Protein AF-A0A813XXZ6-F1 (afdb_monomer)

Organism: NCBI:txid392033

Radius of gyration: 18.06 Å; Cα contacts (8 Å, |Δi|>4): 200; chains: 1; bounding box: 38×46×41 Å

Mean predicted aligned error: 5.63 Å

InterPro domains:
  IPR023210 NADP-dependent oxidoreductase domain [PF00248] (21-72)
  IPR023210 NADP-dependent oxidoreductase domain [PF00248] (85-162)
  IPR036812 NAD(P)-dependent oxidoreductase domain superfamily [G3DSA:3.20.20.100] (12-79)
  IPR036812 NAD(P)-dependent oxidoreductase domain superfamily [G3DSA:3.20.20.100] (80-172)
  IPR036812 NAD(P)-dependent oxidoreductase domain superfamily [SSF51430] (8-75)
  IPR036812 NAD(P)-dependent oxidoreductase domain superfamily [SSF51430] (92-169)

Nearest PDB structures (foldseek):
  8hwn-assembly2_A  TM=6.113E-01  e=7.731E-03  Devosia
  3krb-assembly1_A  TM=7.768E-01  e=2.834E-01  Giardia lamblia ATCC 50803
  7twz-assembly6_F  TM=4.517E-01  e=8.531E-02  Klebsiella pneumoniae subsp. pneumoniae HS11286
  8jwl-assembly1_B  TM=4.796E-01  e=2.011E-01  Streptomyces xinghaiensis

Secondary structure (DSSP, 8-state):
-PPPGGGEEE-SSS-EEESEEEE-GGGSSTTS---HHHHHHHHHHHHHHT---EE--TTHHHHHHHHHHHHHHHHHHHHHHHHHHHTHHHHHHHHHHHHHHHHHHTT--HHHHHHHHHHTSTT-S-EEEE-BTTTB--HHHHHGGGT----HHHHHHHHHHHTTS--HHHHH-STTGGG-

Structure (mmCIF, N/CA/C/O backbone):
data_AF-A0A813XXZ6-F1
#
_entry.id   AF-A0A813XXZ6-F1
#
loop_
_atom_site.group_PDB
_atom_site.id
_atom_site.type_symbol
_atom_site.label_atom_id
_atom_site.label_alt_id
_atom_site.label_comp_id
_atom_site.label_asym_id
_atom_site.label_entity_id
_atom_site.label_seq_id
_atom_site.pdbx_PDB_ins_code
_atom_site.Cartn_x
_atom_site.Cartn_y
_atom_site.Cartn_z
_atom_site.occupancy
_atom_site.B_iso_or_equiv
_atom_site.auth_seq_id
_atom_site.auth_comp_id
_atom_site.auth_asym_id
_atom_site.auth_atom_id
_atom_site.pdbx_PDB_model_num
ATOM 1 N N . MET A 1 1 ? 13.548 -13.880 -2.604 1.00 63.09 1 MET A N 1
ATOM 2 C CA . MET A 1 1 ? 12.678 -14.561 -1.621 1.00 63.09 1 MET A CA 1
ATOM 3 C C . MET A 1 1 ? 11.294 -14.582 -2.233 1.00 63.09 1 MET A C 1
ATOM 5 O O . MET A 1 1 ? 10.866 -13.526 -2.674 1.00 63.09 1 MET A O 1
ATOM 9 N N . ALA A 1 2 ? 10.669 -15.749 -2.374 1.00 80.50 2 ALA A N 1
ATOM 10 C CA . ALA A 1 2 ? 9.345 -15.845 -2.985 1.00 80.50 2 ALA A CA 1
ATOM 11 C C . ALA A 1 2 ? 8.263 -15.499 -1.952 1.00 80.50 2 ALA A C 1
ATOM 13 O O . ALA A 1 2 ? 8.348 -15.957 -0.810 1.00 80.50 2 ALA A O 1
ATOM 14 N N . LEU A 1 3 ? 7.265 -14.704 -2.344 1.00 92.69 3 LEU A N 1
ATOM 15 C CA . LEU A 1 3 ? 6.129 -14.375 -1.482 1.00 92.69 3 LEU A CA 1
ATOM 16 C C . LEU A 1 3 ? 5.333 -15.633 -1.066 1.00 92.69 3 LEU A C 1
ATOM 18 O O . LEU A 1 3 ? 5.195 -16.568 -1.861 1.00 92.69 3 LEU A O 1
ATOM 22 N N . PRO A 1 4 ? 4.762 -15.665 0.155 1.00 94.31 4 PRO A N 1
ATOM 23 C CA . PRO A 1 4 ? 3.987 -16.809 0.639 1.00 94.31 4 PRO A CA 1
ATOM 24 C C . PRO A 1 4 ? 2.623 -16.910 -0.058 1.00 94.31 4 PRO A C 1
ATOM 26 O O . PRO A 1 4 ? 2.141 -15.938 -0.633 1.00 94.31 4 PRO A O 1
ATOM 29 N N . THR A 1 5 ? 1.926 -18.045 0.063 1.00 93.50 5 THR A N 1
ATOM 30 C CA . THR A 1 5 ? 0.584 -18.253 -0.531 1.00 93.50 5 THR A CA 1
ATOM 31 C C . THR A 1 5 ? -0.436 -17.189 -0.117 1.00 93.50 5 THR A C 1
ATOM 33 O O . THR A 1 5 ? -1.283 -16.814 -0.920 1.00 93.50 5 THR A O 1
ATOM 36 N N . LEU A 1 6 ? -0.324 -16.642 1.100 1.00 94.31 6 LEU A N 1
ATOM 37 C CA . LEU A 1 6 ? -1.181 -15.554 1.593 1.00 94.31 6 LEU A CA 1
ATOM 38 C C . LEU A 1 6 ? -1.093 -14.275 0.740 1.00 94.31 6 LEU A C 1
ATOM 40 O O . LEU A 1 6 ? -2.008 -13.452 0.760 1.00 94.31 6 LEU A O 1
ATOM 44 N N . SER A 1 7 ? -0.010 -14.116 -0.025 1.00 96.44 7 SER A N 1
ATOM 45 C CA . SER A 1 7 ? 0.148 -13.029 -0.991 1.00 96.44 7 SER A CA 1
ATOM 46 C C . SER A 1 7 ? -0.715 -13.174 -2.234 1.00 96.44 7 SER A C 1
ATOM 48 O O . SER A 1 7 ? -0.737 -12.259 -3.051 1.00 96.44 7 SER A O 1
ATOM 50 N N . ARG A 1 8 ? -1.421 -14.295 -2.402 1.00 97.25 8 ARG A N 1
ATOM 51 C CA . ARG A 1 8 ? -2.210 -14.589 -3.593 1.00 97.25 8 ARG A CA 1
ATOM 52 C C . ARG A 1 8 ? -3.700 -14.512 -3.310 1.00 97.25 8 ARG A C 1
ATOM 54 O O . ARG A 1 8 ? -4.165 -14.904 -2.243 1.00 97.25 8 ARG A O 1
ATOM 61 N N . LEU A 1 9 ? -4.446 -14.042 -4.301 1.00 96.88 9 LEU A N 1
ATOM 62 C CA . LEU A 1 9 ? -5.901 -14.117 -4.328 1.00 96.88 9 LEU A CA 1
ATOM 63 C C . LEU A 1 9 ? -6.352 -14.644 -5.688 1.00 96.88 9 LEU A C 1
ATOM 65 O O . LEU A 1 9 ? -5.955 -14.112 -6.724 1.00 96.88 9 LEU A O 1
ATOM 69 N N . GLN A 1 10 ? -7.201 -15.670 -5.675 1.00 97.06 10 GLN A N 1
ATOM 70 C CA . GLN A 1 10 ? -7.906 -16.116 -6.870 1.00 97.06 10 GLN A CA 1
ATOM 71 C C . GLN A 1 10 ? -9.104 -15.190 -7.097 1.00 97.06 10 GLN A C 1
ATOM 73 O O . GLN A 1 10 ? -10.080 -15.258 -6.354 1.00 97.06 10 GLN A O 1
ATOM 78 N N . LEU A 1 11 ? -9.004 -14.297 -8.079 1.00 93.38 11 LEU A N 1
ATOM 79 C CA . LEU A 1 11 ? -10.037 -13.302 -8.372 1.00 93.38 11 LEU A CA 1
ATOM 80 C C . LEU A 1 11 ? -11.145 -13.890 -9.258 1.00 93.38 11 LEU A C 1
ATOM 82 O O . LEU A 1 11 ? -12.328 -13.671 -9.015 1.00 93.38 11 LEU A O 1
ATOM 86 N N . THR A 1 12 ? -10.753 -14.674 -10.259 1.00 95.06 12 THR A N 1
ATOM 87 C CA . THR A 1 12 ? -11.628 -15.451 -11.156 1.00 95.06 12 THR A CA 1
ATOM 88 C C . THR A 1 12 ? -10.989 -16.826 -11.382 1.00 95.06 12 THR A C 1
ATOM 90 O O . THR A 1 12 ? -9.844 -17.003 -10.980 1.00 95.06 12 THR A O 1
ATOM 93 N N . PRO A 1 13 ? -11.638 -17.825 -12.012 1.00 97.06 13 PRO A N 1
ATOM 94 C CA . PRO A 1 13 ? -11.003 -19.126 -12.274 1.00 97.06 13 PRO A CA 1
ATOM 95 C C . PRO A 1 13 ? -9.675 -19.048 -13.049 1.00 97.06 13 PRO A C 1
ATOM 97 O O . PRO A 1 13 ? -8.810 -19.901 -12.880 1.00 97.06 13 PRO A O 1
ATOM 100 N N . ASP A 1 14 ? -9.509 -18.014 -13.868 1.00 96.31 14 ASP A N 1
ATOM 101 C CA . ASP A 1 14 ? -8.375 -17.768 -14.756 1.00 96.31 14 ASP A CA 1
ATOM 102 C C . ASP A 1 14 ? -7.428 -16.653 -14.273 1.00 96.31 14 ASP A C 1
ATOM 104 O O . ASP A 1 14 ? -6.304 -16.557 -14.764 1.00 96.31 14 ASP A O 1
ATOM 108 N N . ILE A 1 15 ? -7.827 -15.849 -13.279 1.00 95.19 15 ILE A N 1
ATOM 109 C CA . ILE A 1 15 ? -7.030 -14.724 -12.771 1.00 95.19 15 ILE A CA 1
ATOM 110 C C . ILE A 1 15 ? -6.637 -14.957 -11.311 1.00 95.19 15 ILE A C 1
ATOM 112 O O . ILE A 1 15 ? -7.463 -14.911 -10.396 1.00 95.19 15 ILE A O 1
ATOM 116 N N . ASN A 1 16 ? -5.332 -15.130 -11.095 1.00 96.19 16 ASN A N 1
ATOM 117 C CA . ASN A 1 16 ? -4.693 -15.088 -9.785 1.00 96.19 16 ASN A CA 1
ATOM 118 C C . ASN A 1 16 ? -3.836 -13.824 -9.678 1.00 96.19 16 ASN A C 1
ATOM 120 O O . ASN A 1 16 ? -3.012 -13.557 -10.555 1.00 96.19 16 ASN A O 1
ATOM 124 N N . ILE A 1 17 ? -4.015 -13.053 -8.609 1.00 97.25 17 ILE A N 1
ATOM 125 C CA . ILE A 1 17 ? -3.281 -11.803 -8.398 1.00 97.25 17 ILE A CA 1
ATOM 126 C C . ILE A 1 17 ? -2.341 -11.899 -7.201 1.00 97.25 17 ILE A C 1
ATOM 128 O O . ILE A 1 17 ? -2.608 -12.612 -6.233 1.00 97.25 17 ILE A O 1
ATOM 132 N N . CYS A 1 18 ? -1.248 -11.136 -7.249 1.00 97.12 18 CYS A N 1
ATOM 133 C CA . CYS A 1 18 ? -0.559 -10.713 -6.039 1.00 97.12 18 CYS A CA 1
ATOM 134 C C . CYS A 1 18 ? -1.429 -9.667 -5.331 1.00 97.12 18 CYS A C 1
ATOM 136 O O . CYS A 1 18 ? -1.898 -8.716 -5.953 1.00 97.12 18 CYS A O 1
ATOM 138 N N . ARG A 1 19 ? -1.637 -9.835 -4.027 1.00 97.38 19 ARG A N 1
ATOM 139 C CA . ARG A 1 19 ? -2.451 -8.952 -3.185 1.00 97.38 19 ARG A CA 1
ATOM 140 C C . ARG A 1 19 ? -1.766 -7.619 -2.865 1.00 97.38 19 ARG A C 1
ATOM 142 O O . ARG A 1 19 ? -2.421 -6.710 -2.370 1.00 97.38 19 ARG A O 1
ATOM 149 N N . VAL A 1 20 ? -0.471 -7.491 -3.156 1.00 96.56 20 VAL A N 1
ATOM 150 C CA . VAL A 1 20 ? 0.237 -6.205 -3.227 1.00 96.56 20 VAL A CA 1
ATOM 151 C C . VAL A 1 20 ? 0.528 -5.921 -4.697 1.00 96.56 20 VAL A C 1
ATOM 153 O O . VAL A 1 20 ? 1.296 -6.651 -5.328 1.00 96.56 20 VAL 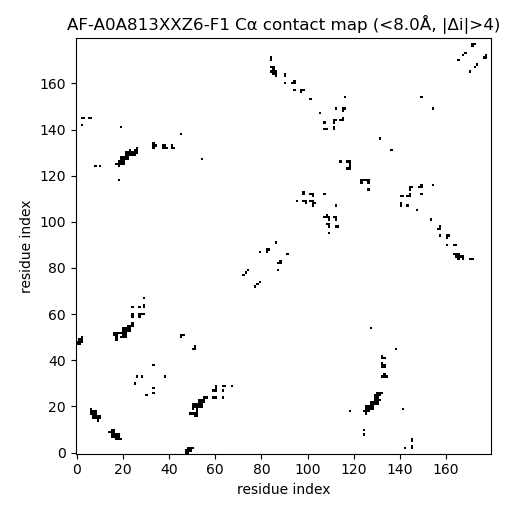A O 1
ATOM 156 N N . LEU A 1 21 ? -0.130 -4.900 -5.241 1.00 96.44 21 LEU A N 1
ATOM 157 C CA . LEU A 1 21 ? -0.044 -4.505 -6.643 1.00 96.44 21 LEU A CA 1
ATOM 158 C C . LEU A 1 21 ? 1.018 -3.417 -6.814 1.00 96.44 21 LEU A C 1
ATOM 160 O O . LEU A 1 21 ? 1.129 -2.510 -5.988 1.00 96.44 21 LEU A O 1
ATOM 164 N N . ASN A 1 22 ? 1.761 -3.489 -7.915 1.00 94.50 22 ASN A N 1
ATOM 165 C CA . ASN A 1 22 ? 2.792 -2.521 -8.267 1.00 94.50 22 ASN A CA 1
ATOM 166 C C . ASN A 1 22 ? 2.165 -1.362 -9.049 1.00 94.50 22 ASN A C 1
ATOM 168 O O . ASN A 1 22 ? 1.838 -1.506 -10.228 1.00 94.50 22 ASN A O 1
ATOM 172 N N . GLY A 1 23 ? 1.997 -0.222 -8.389 1.00 93.31 23 GLY A N 1
ATOM 173 C CA . GLY A 1 23 ? 1.464 1.003 -8.971 1.00 93.31 23 GLY A CA 1
ATOM 174 C C . GLY A 1 23 ? 2.486 1.735 -9.828 1.00 93.31 23 GLY A C 1
ATOM 175 O O . GLY A 1 23 ? 3.490 2.223 -9.305 1.00 93.31 23 GLY A O 1
ATOM 176 N N . MET A 1 24 ? 2.226 1.847 -11.131 1.00 90.25 24 MET A N 1
ATOM 177 C CA . MET A 1 24 ? 3.179 2.416 -12.094 1.00 90.25 24 MET A CA 1
ATOM 178 C C . MET A 1 24 ? 3.079 3.937 -12.253 1.00 90.25 24 MET A C 1
ATOM 180 O O . MET A 1 24 ? 3.842 4.505 -13.032 1.00 90.25 24 MET A O 1
ATOM 184 N N . TRP A 1 25 ? 2.201 4.616 -11.506 1.00 85.31 25 TRP A N 1
ATOM 185 C CA . TRP A 1 25 ? 2.044 6.076 -11.594 1.00 85.31 25 TRP A CA 1
ATOM 186 C C . TRP A 1 25 ? 3.376 6.810 -11.366 1.00 85.31 25 TRP A C 1
ATOM 188 O O . TRP A 1 25 ? 3.768 7.694 -12.115 1.00 85.31 25 TRP A O 1
ATOM 198 N N . GLN A 1 26 ? 4.222 6.345 -10.442 1.00 80.19 26 GLN A N 1
ATOM 199 C CA . GLN A 1 26 ? 5.516 7.006 -10.204 1.00 80.19 26 GLN A CA 1
ATOM 200 C C . GLN A 1 26 ? 6.538 6.861 -11.346 1.00 80.19 26 GLN A C 1
ATOM 202 O O . GLN A 1 26 ? 7.595 7.491 -11.287 1.00 80.19 26 GLN A O 1
ATOM 207 N N . VAL A 1 27 ? 6.230 6.070 -12.379 1.00 81.75 27 VAL A N 1
ATOM 208 C CA . VAL A 1 27 ? 7.067 5.855 -13.568 1.00 81.75 27 VAL A CA 1
ATOM 209 C C . VAL A 1 27 ? 6.709 6.817 -14.714 1.00 81.75 27 VAL A C 1
ATOM 211 O O . VAL A 1 27 ? 7.451 6.911 -15.689 1.00 81.75 27 VAL A O 1
ATOM 214 N N . SER A 1 28 ? 5.632 7.599 -14.589 1.00 78.44 28 SER A N 1
ATOM 215 C CA . SER A 1 28 ? 5.144 8.540 -15.614 1.00 78.44 28 SER A CA 1
ATOM 216 C C . SER A 1 28 ? 6.131 9.664 -15.999 1.00 78.44 28 SER A C 1
ATOM 218 O O . SER A 1 28 ? 5.979 10.292 -17.045 1.00 78.44 28 SER A O 1
ATOM 220 N N . GLY A 1 29 ? 7.122 9.943 -15.140 1.00 72.56 29 GLY A N 1
ATOM 221 C CA . GLY A 1 29 ? 8.075 11.051 -15.261 1.00 72.56 29 GLY A CA 1
ATOM 222 C C . GLY A 1 29 ? 7.818 12.235 -14.316 1.00 72.56 29 GLY A C 1
ATOM 223 O O . GLY A 1 29 ? 8.762 12.967 -14.008 1.00 72.56 29 GLY A O 1
ATOM 224 N N . GLY A 1 30 ? 6.604 12.389 -13.766 1.00 73.12 30 GLY A N 1
ATOM 225 C CA . GLY A 1 30 ? 6.265 13.480 -12.830 1.00 73.12 30 GLY A CA 1
ATOM 226 C C . GLY A 1 30 ? 6.975 13.388 -11.469 1.00 73.12 30 GLY A C 1
ATOM 227 O O . GLY A 1 30 ? 7.102 14.369 -10.733 1.00 73.12 30 GLY A O 1
ATOM 228 N N . HIS A 1 31 ? 7.498 12.206 -11.137 1.00 72.69 31 HIS A N 1
ATOM 229 C CA . HIS A 1 31 ? 8.181 11.906 -9.876 1.00 72.69 31 HIS A CA 1
ATOM 230 C C . HIS A 1 31 ? 9.711 11.831 -9.984 1.00 72.69 31 HIS A C 1
ATOM 232 O O . HIS A 1 31 ? 10.374 11.396 -9.038 1.00 72.69 31 HIS A O 1
ATOM 238 N N . GLY A 1 32 ? 10.265 12.298 -11.102 1.00 78.12 32 GLY A N 1
ATOM 239 C CA . GLY A 1 32 ? 11.686 12.227 -11.417 1.00 78.12 32 GLY A CA 1
ATOM 240 C C . GLY A 1 32 ? 11.941 11.388 -12.663 1.00 78.12 32 GLY A C 1
ATOM 241 O O . GLY A 1 32 ? 11.084 10.640 -13.131 1.00 78.12 32 GLY A O 1
ATOM 242 N N . ARG A 1 33 ? 13.145 11.528 -13.222 1.00 81.50 33 ARG A N 1
ATOM 243 C CA . ARG A 1 33 ? 13.539 10.779 -14.415 1.00 81.50 33 ARG A CA 1
ATOM 244 C C . ARG A 1 33 ? 13.771 9.312 -14.057 1.00 81.50 33 ARG A C 1
ATOM 246 O O . ARG A 1 33 ? 14.601 9.017 -13.201 1.00 81.50 33 ARG A O 1
ATOM 253 N N . ILE A 1 34 ? 13.091 8.421 -14.768 1.00 84.38 34 ILE A N 1
ATOM 254 C CA . ILE A 1 34 ? 13.317 6.978 -14.708 1.00 84.38 34 ILE A CA 1
ATOM 255 C C . ILE A 1 34 ? 14.310 6.587 -15.801 1.00 84.38 34 ILE A C 1
ATOM 257 O O . ILE A 1 34 ? 14.184 7.026 -16.946 1.00 84.38 34 ILE A O 1
ATOM 261 N N . ASP A 1 35 ? 15.300 5.770 -15.449 1.00 88.12 35 ASP A N 1
ATOM 262 C CA . ASP A 1 35 ? 16.109 5.054 -16.433 1.00 88.12 35 ASP A CA 1
ATOM 263 C C . ASP A 1 35 ? 15.352 3.787 -16.866 1.00 88.12 35 ASP A C 1
ATOM 265 O O . ASP A 1 35 ? 15.163 2.889 -16.039 1.00 88.12 35 ASP A O 1
ATOM 269 N N . PRO A 1 36 ? 14.929 3.676 -18.141 1.00 88.88 36 PRO A N 1
ATOM 270 C CA . PRO A 1 36 ? 14.190 2.513 -18.623 1.00 88.88 36 PRO A CA 1
ATOM 271 C C . PRO A 1 36 ? 14.935 1.193 -18.416 1.00 88.88 36 PRO A C 1
ATOM 273 O O . PRO A 1 36 ? 14.310 0.175 -18.129 1.00 88.88 36 PRO A O 1
ATOM 276 N N . THR A 1 37 ? 16.267 1.198 -18.532 1.00 91.12 37 THR A N 1
ATOM 277 C CA . THR A 1 37 ? 17.062 -0.029 -18.401 1.00 91.12 37 THR A CA 1
ATOM 278 C C . THR A 1 37 ? 17.036 -0.525 -16.962 1.00 91.12 37 THR A C 1
ATOM 280 O O . THR A 1 37 ? 16.725 -1.690 -16.714 1.00 91.12 37 THR A O 1
ATOM 283 N N . ALA A 1 38 ? 17.306 0.369 -16.007 1.00 90.00 38 ALA A N 1
ATOM 284 C CA . ALA A 1 38 ? 17.237 0.054 -14.585 1.00 90.00 38 ALA A CA 1
ATOM 285 C C . ALA A 1 38 ? 15.819 -0.362 -14.163 1.00 90.00 38 ALA A C 1
ATOM 287 O O . ALA A 1 38 ? 15.658 -1.338 -13.429 1.00 90.00 38 ALA A O 1
ATOM 288 N N . ALA A 1 39 ? 14.792 0.322 -14.677 1.00 90.31 39 ALA A N 1
ATOM 289 C CA . ALA A 1 39 ? 13.405 0.014 -14.356 1.00 90.31 39 ALA A CA 1
ATOM 290 C C . ALA A 1 39 ? 12.999 -1.392 -14.813 1.00 90.31 39 ALA A C 1
ATOM 292 O O . ALA A 1 39 ? 12.457 -2.155 -14.018 1.00 90.31 39 ALA A O 1
ATOM 293 N N . ILE A 1 40 ? 13.321 -1.772 -16.054 1.00 92.44 40 ILE A N 1
ATOM 294 C CA . ILE A 1 40 ? 13.028 -3.114 -16.579 1.00 92.44 40 ILE A CA 1
ATOM 295 C C . ILE A 1 40 ? 13.747 -4.195 -15.759 1.00 92.44 40 ILE A C 1
ATOM 297 O O . ILE A 1 40 ? 13.143 -5.213 -15.423 1.00 92.44 40 ILE A O 1
ATOM 301 N N . GLN A 1 41 ? 15.013 -3.974 -15.386 1.00 91.88 41 GLN A N 1
ATOM 302 C CA . GLN A 1 41 ? 15.747 -4.910 -14.524 1.00 91.88 41 GLN A CA 1
ATOM 303 C C . GLN A 1 41 ? 15.094 -5.058 -13.146 1.00 91.88 41 GLN A C 1
ATOM 305 O O . GLN A 1 41 ? 15.037 -6.153 -12.587 1.00 91.88 41 GLN A O 1
ATOM 310 N N . GLU A 1 42 ? 14.552 -3.976 -12.593 1.00 90.69 42 GLU A N 1
ATOM 311 C CA . GLU A 1 42 ? 13.803 -4.047 -11.345 1.00 90.69 42 GLU A CA 1
ATOM 312 C C . GLU A 1 42 ? 12.464 -4.772 -11.495 1.00 90.69 42 GLU A C 1
ATOM 314 O O . GLU A 1 42 ? 12.118 -5.564 -10.622 1.00 90.69 42 GLU A O 1
ATOM 319 N N . MET A 1 43 ? 11.758 -4.614 -12.615 1.00 93.50 43 MET A N 1
ATOM 320 C CA . MET A 1 43 ? 10.530 -5.374 -12.870 1.00 93.50 43 MET A CA 1
ATOM 321 C C . MET A 1 43 ? 10.771 -6.886 -12.852 1.00 93.50 43 MET A C 1
ATOM 323 O O . MET A 1 43 ? 9.972 -7.615 -12.263 1.00 93.50 43 MET A O 1
ATOM 327 N N . PHE A 1 44 ? 11.889 -7.361 -13.415 1.00 94.50 44 PHE A N 1
ATOM 328 C CA . PHE A 1 44 ? 12.273 -8.772 -13.304 1.00 94.50 44 PHE A CA 1
ATOM 329 C C . PHE A 1 44 ? 12.460 -9.198 -11.844 1.00 94.50 44 PHE A C 1
ATOM 331 O O . PHE A 1 44 ? 11.880 -10.197 -11.429 1.00 94.50 44 PHE A O 1
ATOM 338 N N . ARG A 1 45 ? 13.150 -8.395 -11.02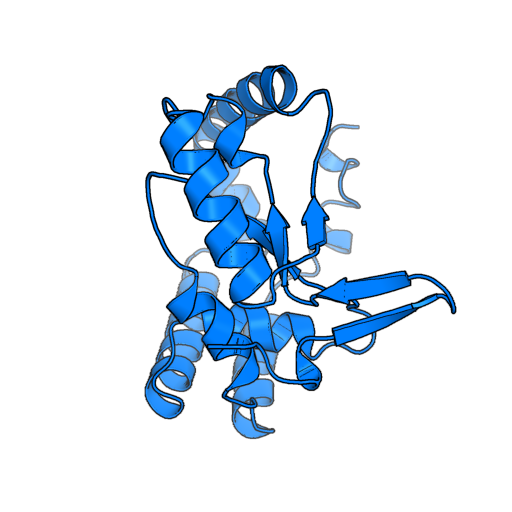1 1.00 92.50 45 ARG A N 1
ATOM 339 C CA . ARG A 1 45 ? 13.307 -8.688 -9.582 1.00 92.50 45 ARG A CA 1
ATOM 340 C C . ARG A 1 45 ? 11.971 -8.764 -8.840 1.00 92.50 45 ARG A C 1
ATOM 342 O O . ARG A 1 45 ? 11.818 -9.598 -7.950 1.00 92.50 45 ARG A O 1
ATOM 349 N N . TYR A 1 46 ? 11.009 -7.912 -9.192 1.00 93.31 46 TYR A N 1
ATOM 350 C CA . TYR A 1 46 ? 9.660 -7.949 -8.621 1.00 93.31 46 TYR A CA 1
ATOM 351 C C . TYR A 1 46 ? 8.931 -9.240 -8.998 1.00 93.31 46 TYR A C 1
ATOM 353 O O . TYR A 1 46 ? 8.382 -9.909 -8.120 1.00 93.31 46 TYR A O 1
ATOM 361 N N . VAL A 1 47 ? 8.971 -9.620 -10.278 1.00 93.62 47 VAL A N 1
ATOM 362 C CA . VAL A 1 47 ? 8.380 -10.875 -10.765 1.00 93.62 47 VAL A CA 1
ATOM 363 C C . VAL A 1 47 ? 9.018 -12.080 -10.074 1.00 93.62 47 VAL A C 1
ATOM 365 O O . VAL A 1 47 ? 8.288 -12.912 -9.535 1.00 93.62 47 VAL A O 1
ATOM 368 N N . ASP A 1 48 ? 10.349 -12.129 -9.996 1.00 93.75 48 ASP A N 1
ATOM 369 C CA . ASP A 1 48 ? 11.105 -13.204 -9.341 1.00 93.75 48 ASP A CA 1
ATOM 370 C C . ASP A 1 48 ? 10.806 -13.303 -7.835 1.00 93.75 48 ASP A C 1
ATOM 372 O O . ASP A 1 48 ? 10.837 -14.386 -7.246 1.00 93.75 48 ASP A O 1
ATOM 376 N N . ALA A 1 49 ? 10.492 -12.176 -7.190 1.00 92.38 49 ALA A N 1
ATOM 377 C CA . ALA A 1 49 ? 10.050 -12.141 -5.799 1.00 92.38 49 ALA A CA 1
ATOM 378 C C . ALA A 1 49 ? 8.570 -12.533 -5.625 1.00 92.38 49 ALA A C 1
ATOM 380 O O . ALA A 1 49 ? 8.168 -12.907 -4.525 1.00 92.38 49 ALA A O 1
ATOM 381 N N . GLY A 1 50 ? 7.763 -12.507 -6.689 1.00 94.19 50 GLY A N 1
ATOM 382 C CA . GLY A 1 50 ? 6.346 -12.879 -6.681 1.00 94.19 50 GLY A CA 1
ATOM 383 C C . GLY A 1 50 ? 5.361 -11.710 -6.804 1.00 94.19 50 GLY A C 1
ATOM 384 O O . GLY A 1 50 ? 4.153 -11.948 -6.808 1.00 94.19 50 GLY A O 1
ATOM 385 N N . PHE A 1 51 ? 5.834 -10.474 -6.969 1.00 94.81 51 PHE A N 1
ATOM 386 C CA . PHE A 1 51 ? 5.003 -9.289 -7.209 1.00 94.81 51 PHE A CA 1
ATOM 387 C C . PHE A 1 51 ? 4.622 -9.194 -8.690 1.00 94.81 51 PHE A C 1
ATOM 389 O O . PHE A 1 51 ? 5.270 -8.512 -9.481 1.00 94.81 51 PHE A O 1
ATOM 396 N N . THR A 1 52 ? 3.574 -9.917 -9.079 1.00 95.69 52 THR A N 1
ATOM 397 C CA . THR A 1 52 ? 3.233 -10.151 -10.495 1.00 95.69 52 THR A CA 1
ATOM 398 C C . THR A 1 52 ? 2.031 -9.356 -11.005 1.00 95.69 52 THR A C 1
ATOM 400 O O . THR A 1 52 ? 1.610 -9.569 -12.138 1.00 95.69 52 THR A O 1
ATOM 403 N N . THR A 1 53 ? 1.444 -8.478 -10.192 1.00 96.56 53 THR A N 1
ATOM 404 C CA . THR A 1 53 ? 0.251 -7.707 -10.568 1.00 96.56 53 THR A CA 1
ATOM 405 C C . THR A 1 53 ? 0.601 -6.228 -10.622 1.00 96.56 53 THR A C 1
ATOM 407 O O . THR A 1 53 ? 1.134 -5.683 -9.658 1.00 96.56 53 THR A O 1
ATOM 410 N N . TRP A 1 54 ? 0.321 -5.600 -11.760 1.00 94.75 54 TRP A N 1
ATOM 411 C CA . TRP A 1 54 ? 0.748 -4.245 -12.094 1.00 94.75 54 TRP A CA 1
ATOM 412 C C . TRP A 1 54 ? -0.478 -3.382 -12.378 1.00 94.75 54 TRP A C 1
ATOM 414 O O . TRP A 1 54 ? -1.374 -3.816 -13.099 1.00 94.75 54 TRP A O 1
ATOM 424 N N . ASP A 1 55 ? -0.504 -2.184 -11.806 1.00 94.00 55 ASP A N 1
ATOM 425 C CA . ASP A 1 55 ? -1.527 -1.166 -12.043 1.00 94.00 55 ASP A CA 1
ATOM 426 C C . ASP A 1 55 ? -0.959 -0.108 -13.001 1.00 94.00 55 ASP A C 1
ATOM 428 O O . ASP A 1 55 ? 0.106 0.463 -12.741 1.00 94.00 55 ASP A O 1
ATOM 432 N N . LEU A 1 56 ? -1.629 0.075 -14.145 1.00 90.81 56 LEU A N 1
ATOM 433 C CA . LEU A 1 56 ? -1.213 0.953 -15.241 1.00 90.81 56 LEU A CA 1
ATOM 434 C C . LEU A 1 56 ? -2.399 1.780 -15.752 1.00 90.81 56 LEU A C 1
ATOM 436 O O . LEU A 1 56 ? -3.523 1.286 -15.802 1.00 90.81 56 LEU A O 1
ATOM 440 N N . ALA A 1 57 ? -2.119 2.981 -16.257 1.00 86.56 57 ALA A N 1
ATOM 441 C CA . ALA A 1 57 ? -3.028 3.732 -17.115 1.00 86.56 57 ALA A CA 1
ATOM 442 C C . ALA A 1 57 ? -2.247 4.456 -18.219 1.00 86.56 57 ALA A C 1
ATOM 444 O O . ALA A 1 57 ? -1.101 4.869 -18.031 1.00 86.56 57 ALA A O 1
ATOM 445 N N . ASP A 1 58 ? -2.886 4.622 -19.372 1.00 77.31 58 ASP A N 1
ATOM 446 C CA . ASP A 1 58 ? -2.349 5.321 -20.544 1.00 77.31 58 ASP A CA 1
ATOM 447 C C . ASP A 1 58 ? -2.070 6.812 -20.282 1.00 77.31 58 ASP A C 1
ATOM 449 O O . ASP A 1 58 ? -1.141 7.387 -20.848 1.00 77.31 58 ASP A O 1
ATOM 453 N N . HIS A 1 59 ? -2.845 7.430 -19.393 1.00 74.31 59 HIS A N 1
ATOM 454 C CA . HIS A 1 59 ? -2.828 8.868 -19.139 1.00 74.31 59 HIS A CA 1
ATOM 455 C C . HIS A 1 59 ? -2.086 9.288 -17.863 1.00 74.31 59 HIS A C 1
ATOM 457 O O . HIS A 1 59 ? -2.217 10.447 -17.457 1.00 74.31 59 HIS A O 1
ATOM 463 N N . TYR A 1 60 ? -1.351 8.391 -17.192 1.00 78.56 60 TYR A N 1
ATOM 464 C CA . TYR A 1 60 ? -0.645 8.735 -15.949 1.00 78.56 60 TYR A CA 1
ATOM 465 C C . TYR A 1 60 ? 0.197 10.014 -16.096 1.00 78.56 60 TYR A C 1
ATOM 467 O O . TYR A 1 60 ? 0.109 10.873 -15.235 1.00 78.56 60 TYR A O 1
ATOM 475 N N . GLY A 1 61 ? 0.867 10.249 -17.232 1.00 72.56 61 GLY A N 1
ATOM 476 C CA . GLY A 1 61 ? 1.635 11.486 -17.466 1.00 72.56 61 GLY A CA 1
ATOM 477 C C . GLY A 1 61 ? 0.818 12.786 -17.324 1.00 72.56 61 GLY A C 1
ATOM 478 O O . GLY A 1 61 ? 0.993 13.509 -16.344 1.00 72.56 61 GLY A O 1
ATOM 479 N N . PRO A 1 62 ? -0.097 13.108 -18.260 1.00 75.31 62 PRO A N 1
ATOM 480 C CA . PRO A 1 62 ? -0.852 14.364 -18.196 1.00 75.31 62 PRO A CA 1
ATOM 481 C C . PRO A 1 62 ? -1.745 14.497 -16.953 1.00 75.31 62 PRO A C 1
ATOM 483 O O . PRO A 1 62 ? -1.904 15.596 -16.421 1.00 75.31 62 PRO A O 1
ATOM 486 N N . ALA A 1 63 ? -2.334 13.392 -16.479 1.00 72.31 63 ALA A N 1
ATOM 487 C CA . ALA A 1 63 ? -3.165 13.405 -15.278 1.00 72.31 63 ALA A CA 1
ATOM 488 C C . ALA A 1 63 ? -2.341 13.698 -14.019 1.00 72.31 63 ALA A C 1
ATOM 490 O O . ALA A 1 63 ? -2.822 14.388 -13.123 1.00 72.31 63 ALA A O 1
ATOM 491 N N . GLU A 1 64 ? -1.097 13.227 -13.950 1.00 67.62 64 GLU A N 1
ATOM 492 C CA . GLU A 1 64 ? -0.213 13.500 -12.821 1.00 67.62 64 GLU A CA 1
ATOM 493 C C . GLU A 1 64 ? 0.310 14.926 -12.794 1.00 67.62 64 GLU A C 1
ATOM 495 O O . GLU A 1 64 ? 0.435 15.476 -11.704 1.00 67.62 64 GLU A O 1
ATOM 500 N N . ASP A 1 65 ? 0.573 15.558 -13.939 1.00 74.44 65 ASP A N 1
ATOM 501 C CA . ASP A 1 65 ? 0.944 16.978 -13.962 1.00 74.44 65 ASP A CA 1
ATOM 502 C C . ASP A 1 65 ? -0.193 17.841 -13.396 1.00 74.44 65 ASP A C 1
ATOM 504 O O . ASP A 1 65 ? 0.020 18.688 -12.517 1.00 74.44 65 ASP A O 1
ATOM 508 N N . LEU A 1 66 ? -1.423 17.564 -13.844 1.00 79.75 66 LEU A N 1
ATOM 509 C CA . LEU A 1 66 ? -2.634 18.228 -13.367 1.00 79.75 66 LEU A CA 1
ATOM 510 C C . LEU A 1 66 ? -2.900 17.933 -11.889 1.00 79.75 66 LEU A C 1
ATOM 512 O O . LEU A 1 66 ? -3.111 18.864 -11.112 1.00 79.75 66 LEU A O 1
ATOM 516 N N . MET A 1 67 ? -2.831 16.668 -11.467 1.00 76.25 67 MET A N 1
ATOM 517 C CA . MET A 1 67 ? -3.002 16.305 -10.059 1.00 76.25 67 MET A CA 1
ATOM 518 C C . MET A 1 67 ? -1.865 16.801 -9.178 1.00 76.25 67 MET A C 1
ATOM 520 O O . MET A 1 67 ? -2.094 17.114 -8.014 1.00 76.25 67 MET A O 1
ATOM 524 N N . GLY A 1 68 ? -0.649 16.904 -9.700 1.00 74.69 68 GLY A N 1
ATOM 525 C CA . GLY A 1 68 ? 0.500 17.454 -9.000 1.00 74.69 68 GLY A CA 1
ATOM 526 C C . GLY A 1 68 ? 0.295 18.931 -8.689 1.00 74.69 68 GLY A C 1
ATOM 527 O O . GLY A 1 68 ? 0.510 19.351 -7.549 1.00 74.69 68 GLY A O 1
ATOM 528 N N . GLU A 1 69 ? -0.164 19.708 -9.673 1.00 79.94 69 GLU A N 1
ATOM 529 C CA . GLU A 1 69 ? -0.517 21.115 -9.473 1.00 79.94 69 GLU A CA 1
ATOM 530 C C . GLU A 1 69 ? -1.741 21.275 -8.574 1.00 79.94 69 GLU A C 1
ATOM 532 O O . GLU A 1 69 ? -1.678 22.005 -7.582 1.00 79.94 69 GLU A O 1
ATOM 537 N N . PHE A 1 70 ? -2.809 20.520 -8.832 1.00 81.19 70 PHE A N 1
ATOM 538 C CA . PHE A 1 70 ? -3.981 20.510 -7.967 1.00 81.19 70 PHE A CA 1
ATOM 539 C C . PHE A 1 70 ? -3.608 20.153 -6.528 1.00 81.19 70 PHE A C 1
ATOM 541 O O . PHE A 1 70 ? -4.026 20.851 -5.619 1.00 81.19 70 PHE A O 1
ATOM 548 N N . ARG A 1 71 ? -2.764 19.142 -6.282 1.00 77.56 71 ARG A N 1
ATOM 549 C CA . ARG A 1 71 ? -2.312 18.763 -4.933 1.00 77.56 71 ARG A CA 1
ATOM 550 C C . ARG A 1 71 ? -1.515 19.879 -4.267 1.00 77.56 71 ARG A C 1
ATOM 552 O O . ARG A 1 71 ? -1.688 20.092 -3.070 1.00 77.56 71 ARG A O 1
ATOM 559 N N . ARG A 1 72 ? -0.640 20.586 -4.996 1.00 79.25 72 ARG A N 1
ATOM 560 C CA . ARG A 1 72 ? 0.088 21.750 -4.453 1.00 79.25 72 ARG A CA 1
ATOM 561 C C . ARG A 1 72 ? -0.887 22.837 -4.014 1.00 79.25 72 ARG A C 1
ATOM 563 O O . ARG A 1 72 ? -0.784 23.318 -2.887 1.00 79.25 72 ARG A O 1
ATOM 570 N N . GLN A 1 73 ? -1.855 23.168 -4.864 1.00 83.56 73 GLN A N 1
ATOM 571 C CA . GLN A 1 73 ? -2.873 24.167 -4.551 1.00 83.56 73 GLN A CA 1
ATOM 572 C C . GLN A 1 73 ? -3.805 23.701 -3.432 1.00 83.56 73 GLN A C 1
ATOM 574 O O . GLN A 1 73 ? -4.056 24.459 -2.501 1.00 83.56 73 GLN A O 1
ATOM 579 N N . LEU A 1 74 ? -4.261 22.449 -3.460 1.00 77.38 74 LEU A N 1
ATOM 580 C CA . LEU A 1 74 ? -5.107 21.839 -2.441 1.00 77.38 74 LEU A CA 1
ATOM 581 C C . LEU A 1 74 ? -4.401 21.864 -1.090 1.00 77.38 74 LEU A C 1
ATOM 583 O O . LEU A 1 74 ? -4.986 22.329 -0.126 1.00 77.38 74 LEU A O 1
ATOM 587 N N . LEU A 1 75 ? -3.134 21.452 -1.003 1.00 77.94 75 LEU A N 1
ATOM 588 C CA . LEU A 1 75 ? -2.370 21.533 0.243 1.00 77.94 75 LEU A CA 1
ATOM 589 C C . LEU A 1 75 ? -2.234 22.978 0.738 1.00 77.94 75 LEU A C 1
ATOM 591 O O . LEU A 1 75 ? -2.433 23.224 1.926 1.00 77.94 75 LEU A O 1
ATOM 595 N N . ALA A 1 76 ? -1.934 23.921 -0.159 1.00 81.06 76 ALA A N 1
ATOM 596 C CA . ALA A 1 76 ? -1.751 25.329 0.187 1.00 81.06 76 ALA A CA 1
ATOM 597 C C . ALA A 1 76 ? -3.050 26.028 0.621 1.00 81.06 76 ALA A C 1
ATOM 599 O O . ALA A 1 76 ? -3.005 26.937 1.446 1.00 81.06 76 ALA A O 1
ATOM 600 N N . THR A 1 77 ? -4.197 25.623 0.071 1.00 82.44 77 THR A N 1
ATOM 601 C CA . THR A 1 77 ? -5.470 26.345 0.241 1.00 82.44 77 THR A CA 1
ATOM 602 C C . THR A 1 77 ? -6.484 25.608 1.110 1.00 82.44 77 THR A C 1
ATOM 604 O O . THR A 1 77 ? -7.247 26.256 1.818 1.00 82.44 77 THR A O 1
ATOM 607 N N . ARG A 1 78 ? -6.488 24.271 1.085 1.00 80.50 78 ARG A N 1
ATOM 608 C CA . ARG A 1 78 ? -7.518 23.410 1.696 1.00 80.50 78 ARG A CA 1
ATOM 609 C C . ARG A 1 78 ? -6.953 22.212 2.466 1.00 80.50 78 ARG A C 1
ATOM 611 O O . ARG A 1 78 ? -7.717 21.431 3.013 1.00 80.50 78 ARG A O 1
ATOM 618 N N . GLY A 1 79 ? -5.632 22.033 2.549 1.00 77.50 79 GLY A N 1
ATOM 619 C CA . GLY A 1 79 ? -5.031 20.829 3.137 1.00 77.50 79 GLY A CA 1
ATOM 620 C C . GLY A 1 79 ? -5.335 20.678 4.627 1.00 77.50 79 GLY A C 1
ATOM 621 O O . GLY A 1 79 ? -5.653 19.586 5.094 1.00 77.50 79 GLY A O 1
ATOM 622 N N . LYS A 1 80 ? -5.289 21.794 5.364 1.00 81.31 80 LYS A N 1
ATOM 623 C CA . LYS A 1 80 ? -5.690 21.833 6.773 1.00 81.31 80 LYS A CA 1
ATOM 624 C C . LYS A 1 80 ? -7.176 21.506 6.933 1.00 81.31 80 LYS A C 1
ATOM 626 O O . LYS A 1 80 ? -7.512 20.670 7.756 1.00 81.31 80 LYS A O 1
ATOM 631 N N . GLU A 1 81 ? -8.031 22.114 6.116 1.00 81.69 81 GLU A N 1
ATOM 632 C CA . GLU A 1 81 ? -9.480 21.888 6.137 1.00 81.69 81 GLU A CA 1
ATOM 633 C C . GLU A 1 81 ? -9.837 20.431 5.806 1.00 81.69 81 GLU A C 1
ATOM 635 O O . GLU A 1 81 ? -10.601 19.811 6.535 1.00 81.69 81 GLU A O 1
ATOM 640 N N . ALA A 1 82 ? -9.208 19.837 4.788 1.00 78.50 82 ALA A N 1
ATOM 641 C CA . ALA A 1 82 ? -9.390 18.430 4.433 1.00 78.50 82 ALA A CA 1
ATOM 642 C C . ALA A 1 82 ? -8.999 17.489 5.584 1.00 78.50 82 ALA A C 1
ATOM 644 O O . ALA A 1 82 ? -9.720 16.540 5.895 1.00 78.50 82 ALA A O 1
ATOM 645 N N . LEU A 1 83 ? -7.882 17.769 6.264 1.00 82.38 83 LEU A N 1
ATOM 646 C CA . LEU A 1 83 ? -7.491 16.992 7.434 1.00 82.38 83 LEU A CA 1
ATOM 647 C C . LEU A 1 83 ? -8.450 17.217 8.611 1.00 82.38 83 LEU A C 1
ATOM 649 O O . LEU A 1 83 ? -8.816 16.259 9.291 1.00 82.38 83 LEU A O 1
ATOM 653 N N . ASP A 1 84 ? -8.886 18.455 8.835 1.00 84.69 84 ASP A N 1
ATOM 654 C CA . ASP A 1 84 ? -9.856 18.825 9.870 1.00 84.69 84 ASP A CA 1
ATOM 655 C C . ASP A 1 84 ? -11.241 18.203 9.609 1.00 84.69 84 ASP A C 1
ATOM 657 O O . ASP A 1 84 ? -11.960 17.892 10.563 1.00 84.69 84 ASP A O 1
ATOM 661 N N . HIS A 1 85 ? -11.613 17.957 8.346 1.00 83.56 85 HIS A N 1
ATOM 662 C CA . HIS A 1 85 ? -12.811 17.200 7.982 1.00 83.56 85 HIS A CA 1
ATOM 663 C C . HIS A 1 85 ? -12.722 15.740 8.405 1.00 83.56 85 HIS A C 1
ATOM 665 O O . HIS A 1 85 ? -13.728 15.209 8.858 1.00 83.56 85 HIS A O 1
ATOM 671 N N . TRP A 1 86 ? -11.547 15.114 8.331 1.00 87.75 86 TRP A N 1
ATOM 672 C CA . TRP A 1 86 ? -11.355 13.750 8.824 1.00 87.75 86 TRP A CA 1
ATOM 673 C C . TRP A 1 86 ? -11.276 13.693 10.355 1.00 87.75 86 TRP A C 1
ATOM 675 O O . TRP A 1 86 ? -11.943 12.884 10.985 1.00 87.75 86 TRP A O 1
ATOM 685 N N . GLY A 1 87 ? -10.497 14.562 10.989 1.00 88.25 87 GLY A N 1
ATOM 686 C CA . GLY A 1 87 ? -10.303 14.536 12.448 1.00 88.25 87 GLY A CA 1
ATOM 687 C C . GLY A 1 87 ? -9.154 15.402 12.959 1.00 88.25 87 GLY A C 1
ATOM 688 O O . GLY A 1 87 ? -8.892 15.457 14.160 1.00 88.25 87 GLY A O 1
ATOM 689 N N . GLY A 1 88 ? -8.486 16.109 12.052 1.00 91.38 88 GLY A N 1
ATOM 690 C CA . GLY A 1 88 ? -7.443 17.073 12.342 1.00 91.38 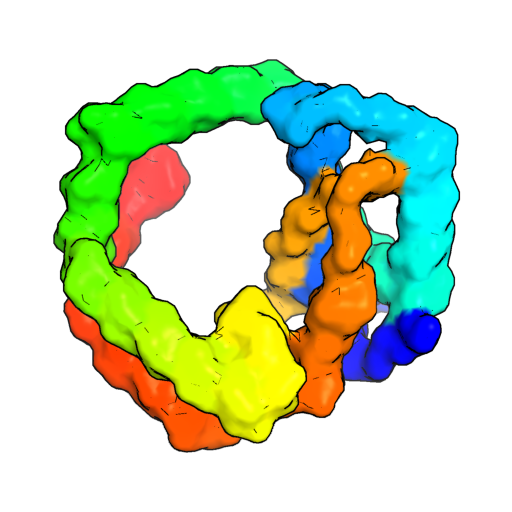88 GLY A CA 1
ATOM 691 C C . GLY A 1 88 ? -6.070 16.447 12.557 1.00 91.38 88 GLY A C 1
ATOM 692 O O . GLY A 1 88 ? -5.884 15.232 12.666 1.00 91.38 88 GLY A O 1
ATOM 693 N N . TRP A 1 89 ? -5.073 17.325 12.633 1.00 91.88 89 TRP A N 1
ATOM 694 C CA . TRP A 1 89 ? -3.670 16.938 12.792 1.00 91.88 89 TRP A CA 1
ATOM 695 C C . TRP A 1 89 ? -3.408 16.123 14.056 1.00 91.88 89 TRP A C 1
ATOM 697 O O . TRP A 1 89 ? -2.631 15.173 14.027 1.00 91.88 89 TRP A O 1
ATOM 707 N N . GLN A 1 90 ? -4.072 16.462 15.160 1.00 94.44 90 GLN A N 1
ATOM 708 C CA . GLN A 1 90 ? -3.851 15.776 16.427 1.00 94.44 90 GLN A CA 1
ATOM 709 C C . GLN A 1 90 ? -4.305 14.314 16.378 1.00 94.44 90 GLN A C 1
ATOM 711 O O . GLN A 1 90 ? -3.569 13.445 16.841 1.00 94.44 90 GLN A O 1
ATOM 716 N N . LEU A 1 91 ? -5.451 14.029 15.749 1.00 94.31 91 LEU A N 1
ATOM 717 C CA . LEU A 1 91 ? -5.910 12.654 15.561 1.00 94.31 91 LEU A CA 1
ATOM 718 C C . LEU A 1 91 ? -4.994 11.877 14.608 1.00 94.31 91 LEU A C 1
ATOM 720 O O . LEU A 1 91 ? -4.714 10.701 14.830 1.00 94.31 91 LEU A O 1
ATOM 724 N N . PHE A 1 92 ? -4.469 12.541 13.574 1.00 94.31 92 PHE A N 1
ATOM 725 C CA . PHE A 1 92 ? -3.513 11.918 12.657 1.00 94.31 92 PHE A CA 1
ATOM 726 C C . PHE A 1 92 ? -2.224 11.518 13.380 1.00 94.31 92 PHE A C 1
ATOM 728 O O . PHE A 1 92 ? -1.720 10.413 13.189 1.00 94.31 92 PHE A O 1
ATOM 735 N N . GLN A 1 93 ? -1.711 12.390 14.251 1.00 96.62 93 GLN A N 1
ATOM 736 C CA . GLN A 1 93 ? -0.549 12.077 15.081 1.00 96.62 93 GLN A CA 1
ATOM 737 C C . GLN A 1 93 ? -0.840 10.938 16.064 1.00 96.62 93 GLN A C 1
ATOM 739 O O . GLN A 1 93 ? 0.008 10.064 16.230 1.00 96.62 93 GLN A O 1
ATOM 744 N N . GLU A 1 94 ? -2.032 10.899 16.667 1.00 97.25 94 GLU A N 1
ATOM 745 C CA . GLU A 1 94 ? -2.449 9.784 17.524 1.00 97.25 94 GLU A CA 1
ATOM 746 C C . GLU A 1 94 ? -2.417 8.450 16.759 1.00 97.25 94 GLU A C 1
ATOM 748 O O . GLU A 1 94 ? -1.825 7.479 17.233 1.00 97.25 94 GLU A O 1
ATOM 753 N N . LEU A 1 95 ? -2.956 8.427 15.535 1.00 97.38 95 LEU A N 1
ATOM 754 C CA . LEU A 1 95 ? -2.922 7.244 14.674 1.00 97.38 95 LEU A CA 1
ATOM 755 C C . LEU A 1 95 ? -1.482 6.823 14.357 1.00 97.38 95 LEU A C 1
ATOM 757 O O . LEU A 1 95 ? -1.146 5.648 14.480 1.00 97.38 95 LEU A O 1
ATOM 761 N N . LEU A 1 96 ? -0.608 7.765 13.993 1.00 97.81 96 LEU A N 1
ATOM 762 C CA . LEU A 1 96 ? 0.798 7.462 13.709 1.00 97.81 96 LEU A CA 1
ATOM 763 C C . LEU A 1 96 ? 1.538 6.894 14.925 1.00 97.81 96 LEU A C 1
ATOM 765 O O . LEU A 1 96 ? 2.373 6.004 14.756 1.00 97.81 96 LEU A O 1
ATOM 769 N N . VAL A 1 97 ? 1.236 7.370 16.136 1.00 98.38 97 VAL A N 1
ATOM 770 C CA . VAL A 1 97 ? 1.808 6.826 17.378 1.00 98.38 97 VAL A CA 1
ATOM 771 C C . VAL A 1 97 ? 1.369 5.377 17.586 1.00 98.38 97 VAL A C 1
ATOM 773 O O . VAL A 1 97 ? 2.228 4.526 17.823 1.00 98.38 97 VAL A O 1
ATOM 776 N N . VAL A 1 98 ? 0.077 5.075 17.423 1.00 98.50 98 VAL A N 1
ATOM 777 C CA . VAL A 1 98 ? -0.447 3.701 17.527 1.00 98.50 98 VAL A CA 1
ATOM 778 C C . VAL A 1 98 ? 0.191 2.789 16.480 1.00 98.50 98 VAL A C 1
ATOM 780 O O . VAL A 1 98 ? 0.758 1.747 16.816 1.00 98.50 98 VAL A O 1
ATOM 783 N N . LEU A 1 99 ? 0.207 3.206 15.210 1.00 98.56 99 LEU A N 1
ATOM 784 C CA . LEU A 1 99 ? 0.840 2.427 14.145 1.00 98.56 99 LEU A CA 1
ATOM 785 C C . LEU A 1 99 ? 2.335 2.213 14.412 1.00 98.56 99 LEU A C 1
ATOM 787 O O . LEU A 1 99 ? 2.859 1.140 14.121 1.00 98.56 99 LEU A O 1
ATOM 791 N N . LYS A 1 100 ? 3.035 3.198 14.992 1.00 98.69 100 LYS A N 1
ATOM 792 C CA . LYS A 1 100 ? 4.452 3.069 15.360 1.00 98.69 100 LYS A CA 1
ATOM 793 C C . LYS A 1 100 ? 4.673 2.060 16.488 1.00 98.69 100 LYS A C 1
ATOM 795 O O . LYS A 1 100 ? 5.666 1.327 16.445 1.00 98.69 100 LYS A O 1
ATOM 800 N N . GLN A 1 101 ? 3.791 2.015 17.483 1.00 98.62 101 GLN A N 1
ATOM 801 C CA . GLN A 1 101 ? 3.861 1.043 18.578 1.00 98.62 101 GLN A CA 1
ATOM 802 C C . GLN A 1 101 ? 3.681 -0.384 18.049 1.00 98.62 101 GLN A C 1
ATOM 804 O O . GLN A 1 101 ? 4.531 -1.238 18.302 1.00 98.62 101 GLN A O 1
ATOM 809 N N . ILE A 1 102 ? 2.660 -0.607 17.218 1.00 98.69 102 ILE A N 1
ATOM 810 C CA . ILE A 1 102 ? 2.394 -1.899 16.565 1.00 98.69 102 ILE A CA 1
ATOM 811 C C . ILE A 1 102 ? 3.555 -2.290 15.640 1.00 98.69 102 ILE A C 1
ATOM 813 O O . ILE A 1 102 ? 4.054 -3.413 15.689 1.00 98.69 102 ILE A O 1
ATOM 817 N N . ALA A 1 103 ? 4.063 -1.345 14.846 1.00 98.50 103 ALA A N 1
ATOM 818 C CA . ALA A 1 103 ? 5.222 -1.563 13.983 1.00 98.50 103 ALA A CA 1
ATOM 819 C C . ALA A 1 103 ? 6.455 -2.004 14.789 1.00 98.50 103 ALA A C 1
ATOM 821 O O . ALA A 1 103 ? 7.185 -2.898 14.370 1.00 98.50 103 ALA A O 1
ATOM 822 N N . THR A 1 104 ? 6.657 -1.427 15.978 1.00 98.50 104 THR A N 1
ATOM 823 C CA . THR A 1 104 ? 7.742 -1.815 16.891 1.00 98.50 104 THR A CA 1
ATOM 824 C C . THR A 1 104 ? 7.524 -3.220 17.459 1.00 98.50 104 THR A C 1
ATOM 826 O O . THR A 1 104 ? 8.456 -4.018 17.431 1.00 98.50 104 THR A O 1
ATOM 829 N N . LYS A 1 105 ? 6.301 -3.554 17.898 1.00 98.38 105 LYS A N 1
ATOM 830 C CA . LYS A 1 105 ? 5.919 -4.893 18.393 1.00 98.38 105 LYS A CA 1
ATOM 831 C C . LYS A 1 105 ? 6.219 -5.993 17.368 1.00 98.38 105 LYS A C 1
ATOM 833 O O . LYS A 1 105 ? 6.813 -7.007 17.718 1.00 98.38 105 LYS A O 1
ATOM 838 N N . HIS A 1 106 ? 5.875 -5.763 16.101 1.00 98.31 106 HIS A N 1
ATOM 839 C CA . HIS A 1 106 ? 6.067 -6.729 15.008 1.00 98.31 106 HIS A CA 1
ATOM 840 C C . HIS A 1 106 ? 7.403 -6.573 14.264 1.00 98.31 106 HIS A C 1
ATOM 842 O O . HIS A 1 106 ? 7.693 -7.322 13.336 1.00 98.31 106 HIS A O 1
ATOM 848 N N . THR A 1 107 ? 8.247 -5.615 14.661 1.00 97.81 107 THR A N 1
ATOM 849 C CA . THR A 1 107 ? 9.536 -5.297 14.011 1.00 97.81 107 THR A CA 1
ATOM 850 C C . THR A 1 107 ? 9.402 -4.902 12.527 1.00 97.81 107 THR A C 1
ATOM 852 O O . THR A 1 107 ? 10.335 -5.078 11.746 1.00 97.81 107 THR A O 1
ATOM 855 N N . VAL A 1 108 ? 8.266 -4.348 12.102 1.00 97.75 108 VAL A N 1
ATOM 856 C CA . VAL A 1 108 ? 7.983 -3.928 10.711 1.00 97.75 108 VAL A CA 1
ATOM 857 C C . VAL A 1 108 ? 7.904 -2.401 10.584 1.00 97.75 108 VAL A C 1
ATOM 859 O O . VAL A 1 108 ? 8.079 -1.666 11.554 1.00 97.75 108 VAL A O 1
ATOM 862 N N . SER A 1 109 ? 7.679 -1.890 9.372 1.00 97.38 109 SER A N 1
ATOM 863 C CA . SER A 1 109 ? 7.456 -0.460 9.128 1.00 97.38 109 SER A CA 1
ATOM 864 C C . SER A 1 109 ? 6.011 -0.039 9.451 1.00 97.38 109 SER A C 1
ATOM 866 O O . SER A 1 109 ? 5.094 -0.857 9.462 1.00 97.38 109 SER A O 1
ATOM 868 N N . ILE A 1 110 ? 5.778 1.261 9.679 1.00 97.94 110 ILE A N 1
ATOM 869 C CA . ILE A 1 110 ? 4.410 1.817 9.799 1.00 97.94 110 ILE A CA 1
ATOM 870 C C . ILE A 1 110 ? 3.597 1.512 8.531 1.00 97.94 110 ILE A C 1
ATOM 872 O O . ILE A 1 110 ? 2.414 1.191 8.618 1.00 9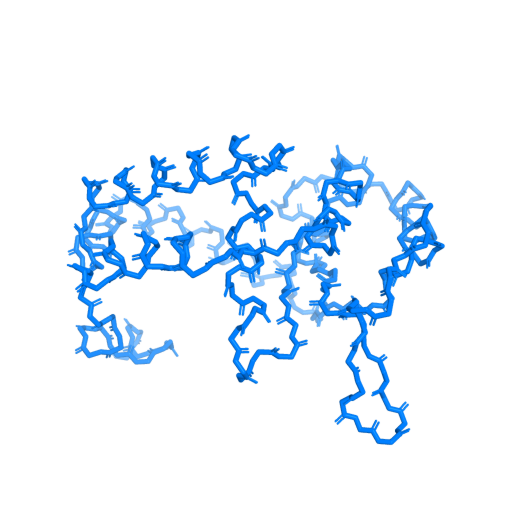7.94 110 ILE A O 1
ATOM 876 N N . ALA A 1 111 ? 4.245 1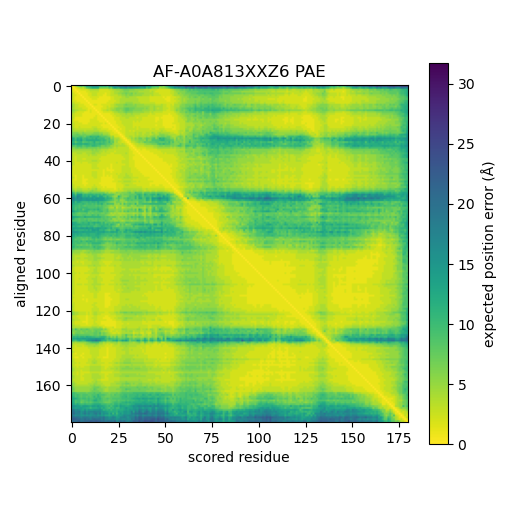.575 7.361 1.00 96.38 111 ALA A N 1
ATOM 877 C CA . ALA A 1 111 ? 3.628 1.248 6.081 1.00 96.38 111 ALA A CA 1
ATOM 878 C C . ALA A 1 111 ? 3.147 -0.208 6.047 1.00 96.38 111 ALA A C 1
ATOM 880 O O . ALA A 1 111 ? 2.002 -0.455 5.684 1.00 96.38 111 ALA A O 1
ATOM 881 N N . ASN A 1 112 ? 3.967 -1.152 6.517 1.00 97.88 112 ASN A N 1
ATOM 882 C CA . ASN A 1 112 ? 3.579 -2.554 6.645 1.00 97.88 112 ASN A CA 1
ATOM 883 C C . ASN A 1 112 ? 2.329 -2.743 7.517 1.00 97.88 112 ASN A C 1
ATOM 885 O O . ASN A 1 112 ? 1.410 -3.448 7.107 1.00 97.88 112 ASN A O 1
ATOM 889 N N . VAL A 1 113 ? 2.255 -2.084 8.681 1.00 98.50 113 VAL A N 1
ATOM 890 C CA . VAL A 1 113 ? 1.070 -2.134 9.565 1.00 98.50 113 VAL A CA 1
ATOM 891 C C . VAL A 1 113 ? -0.170 -1.588 8.859 1.00 98.50 113 VAL A C 1
ATOM 893 O O . VAL A 1 113 ? -1.211 -2.243 8.862 1.00 98.50 113 VAL A O 1
ATOM 896 N N . ALA A 1 114 ? -0.059 -0.423 8.217 1.00 97.81 114 ALA A N 1
ATOM 897 C CA . ALA A 1 114 ? -1.173 0.200 7.507 1.00 97.81 114 ALA A CA 1
ATOM 898 C C . ALA A 1 114 ? -1.669 -0.666 6.336 1.00 97.81 114 ALA A C 1
ATOM 900 O O . ALA A 1 114 ? -2.870 -0.911 6.214 1.00 97.81 114 ALA A O 1
ATOM 901 N N . VAL A 1 115 ? -0.753 -1.185 5.510 1.00 97.62 115 VAL A N 1
ATOM 902 C CA . VAL A 1 115 ? -1.089 -2.074 4.389 1.00 97.62 115 VAL A CA 1
ATOM 903 C C . VAL A 1 115 ? -1.734 -3.356 4.906 1.00 97.62 115 VAL A C 1
ATOM 905 O O . VAL A 1 115 ? -2.780 -3.747 4.395 1.00 97.62 115 VAL A O 1
ATOM 908 N N . ARG A 1 116 ? -1.171 -3.984 5.946 1.00 97.88 116 ARG A N 1
ATOM 909 C CA . ARG A 1 116 ? -1.734 -5.202 6.541 1.00 97.88 116 ARG A CA 1
ATOM 910 C C . ARG A 1 116 ? -3.143 -4.978 7.083 1.00 97.88 116 ARG A C 1
ATOM 912 O O . ARG A 1 116 ? -4.016 -5.805 6.835 1.00 97.88 116 ARG A O 1
ATOM 919 N N . TYR A 1 117 ? -3.379 -3.863 7.772 1.00 97.81 117 TYR A N 1
ATOM 920 C CA . TYR A 1 117 ? -4.692 -3.520 8.323 1.00 97.81 117 TYR A CA 1
ATOM 921 C C . TYR A 1 117 ? -5.767 -3.385 7.234 1.00 97.81 117 TYR A C 1
ATOM 923 O O . TYR A 1 117 ? -6.875 -3.900 7.396 1.00 97.81 117 TYR A O 1
ATOM 931 N N . ILE A 1 118 ? -5.445 -2.731 6.112 1.00 96.94 118 ILE A N 1
ATOM 932 C CA . ILE A 1 118 ? -6.363 -2.611 4.969 1.00 96.94 118 ILE A CA 1
ATOM 933 C C . ILE A 1 118 ? -6.542 -3.959 4.269 1.00 96.94 118 ILE A C 1
ATOM 935 O O . ILE A 1 118 ? -7.665 -4.346 3.950 1.00 96.94 118 ILE A O 1
ATOM 939 N N . LEU A 1 119 ? -5.457 -4.706 4.074 1.00 96.81 119 LEU A N 1
ATOM 940 C CA . LEU A 1 119 ? -5.486 -5.992 3.390 1.00 96.81 119 LEU A CA 1
ATOM 941 C C . LEU A 1 119 ? -6.261 -7.076 4.165 1.00 96.81 119 LEU A C 1
ATOM 943 O O . LEU A 1 119 ? -6.768 -8.020 3.562 1.00 96.81 119 LEU A O 1
ATOM 947 N N . ASP A 1 120 ? -6.386 -6.942 5.485 1.00 95.88 120 ASP A N 1
ATOM 948 C CA . ASP A 1 120 ? -7.187 -7.834 6.333 1.00 95.88 120 ASP A CA 1
ATOM 949 C C . ASP A 1 120 ? -8.701 -7.595 6.229 1.00 95.88 120 ASP A C 1
ATOM 951 O O . ASP A 1 120 ? -9.488 -8.398 6.734 1.00 95.88 120 ASP A O 1
ATOM 955 N N . LYS A 1 121 ? -9.149 -6.510 5.584 1.00 94.88 121 LYS A N 1
ATOM 956 C CA . LYS A 1 121 ? -10.581 -6.242 5.426 1.00 94.88 121 LYS A CA 1
ATOM 957 C C . LYS A 1 121 ? -11.197 -7.245 4.433 1.00 94.88 121 LYS A C 1
ATOM 959 O O . LYS A 1 121 ? -10.672 -7.391 3.330 1.00 94.88 121 LYS A O 1
ATOM 964 N N . PRO A 1 122 ? -12.348 -7.876 4.746 1.00 93.38 122 PRO A N 1
ATOM 965 C CA . PRO A 1 122 ? -12.935 -8.919 3.895 1.00 93.38 122 PRO A CA 1
ATOM 966 C C . PRO A 1 122 ? -13.227 -8.498 2.448 1.00 93.38 122 PRO A C 1
ATOM 968 O O . PRO A 1 122 ? -13.164 -9.324 1.545 1.00 93.38 122 PRO A O 1
ATOM 971 N N . ALA A 1 123 ? -13.540 -7.219 2.223 1.00 94.69 123 ALA A N 1
ATOM 972 C CA . ALA A 1 123 ? -13.853 -6.680 0.899 1.00 94.69 123 ALA A CA 1
ATOM 973 C C . ALA A 1 123 ? -12.609 -6.340 0.051 1.00 94.69 123 ALA A C 1
ATOM 975 O O . ALA A 1 123 ? -12.753 -5.942 -1.103 1.00 94.69 123 ALA A O 1
ATOM 976 N N . ILE A 1 124 ? -11.394 -6.456 0.600 1.00 96.06 124 ILE A N 1
ATOM 977 C CA . ILE A 1 124 ? -10.170 -5.980 -0.051 1.00 96.06 124 ILE A CA 1
ATOM 978 C C . ILE A 1 124 ? -9.416 -7.131 -0.717 1.00 96.06 124 ILE A C 1
ATOM 980 O O . ILE A 1 124 ? -8.793 -7.982 -0.071 1.00 96.06 124 ILE A O 1
ATOM 984 N N . GLY A 1 125 ? -9.431 -7.111 -2.053 1.00 94.88 125 GLY A N 1
ATOM 985 C CA . GLY A 1 125 ? -8.711 -8.081 -2.873 1.00 94.88 125 GLY A CA 1
ATOM 986 C C . GLY A 1 125 ? -7.198 -7.839 -2.929 1.00 94.88 125 GLY A C 1
ATOM 987 O O . GLY A 1 125 ? -6.415 -8.789 -2.918 1.00 94.88 125 GLY A O 1
ATOM 988 N N . GLY A 1 126 ? -6.780 -6.573 -2.914 1.00 96.44 126 GLY A N 1
ATOM 989 C CA . GLY A 1 126 ? -5.377 -6.176 -2.904 1.00 96.44 126 GLY A CA 1
ATOM 990 C C . GLY A 1 126 ? -5.181 -4.694 -2.592 1.00 96.44 126 GLY A C 1
ATOM 991 O O . GLY A 1 126 ? -6.136 -3.920 -2.587 1.00 96.44 126 GLY A O 1
ATOM 992 N N . VAL A 1 127 ? -3.935 -4.315 -2.318 1.00 97.00 127 VAL A N 1
ATOM 993 C CA . VAL A 1 127 ? -3.502 -2.939 -2.037 1.00 97.00 127 VAL A CA 1
ATOM 994 C C . VAL A 1 127 ? -2.470 -2.531 -3.079 1.00 97.00 127 VAL A C 1
ATOM 996 O O . VAL A 1 127 ? -1.531 -3.281 -3.341 1.00 97.00 127 VAL A O 1
ATOM 999 N N . ILE A 1 128 ? -2.633 -1.346 -3.665 1.00 96.12 128 ILE A N 1
ATOM 1000 C CA . ILE A 1 128 ? -1.702 -0.816 -4.664 1.00 96.12 128 ILE A CA 1
ATOM 1001 C C . ILE A 1 128 ? -0.639 0.034 -3.964 1.00 96.12 128 ILE A C 1
ATOM 1003 O O . ILE A 1 128 ? -0.966 0.961 -3.223 1.00 96.12 128 ILE A O 1
ATOM 1007 N N . ILE A 1 129 ? 0.634 -0.286 -4.192 1.00 93.19 129 ILE A N 1
ATOM 1008 C CA . ILE A 1 129 ? 1.786 0.445 -3.652 1.00 93.19 129 ILE A CA 1
ATOM 1009 C C . ILE A 1 129 ? 2.573 1.035 -4.820 1.00 93.19 129 ILE A C 1
ATOM 1011 O O . ILE A 1 129 ? 2.875 0.336 -5.784 1.00 93.19 129 ILE A O 1
ATOM 1015 N N . GLY A 1 130 ? 2.926 2.317 -4.729 1.00 89.56 130 GLY A N 1
ATOM 1016 C CA . GLY A 1 130 ? 3.689 3.000 -5.774 1.00 89.56 130 GLY A CA 1
ATOM 1017 C C . GLY A 1 130 ? 5.083 2.399 -5.953 1.00 89.56 130 GLY A C 1
ATOM 1018 O O . GLY A 1 130 ? 5.838 2.270 -4.987 1.00 89.56 130 GLY A O 1
ATOM 1019 N N . ALA A 1 131 ? 5.424 2.047 -7.192 1.00 85.62 131 ALA A N 1
ATOM 1020 C CA . ALA A 1 131 ? 6.726 1.515 -7.564 1.00 85.62 131 ALA A CA 1
ATOM 1021 C C . ALA A 1 131 ? 7.616 2.627 -8.142 1.00 85.62 131 ALA A C 1
ATOM 1023 O O . ALA A 1 131 ? 7.320 3.208 -9.185 1.00 85.62 131 ALA A O 1
ATOM 1024 N N . ARG A 1 132 ? 8.749 2.898 -7.486 1.00 85.06 132 ARG A N 1
ATOM 1025 C CA . ARG A 1 132 ? 9.802 3.810 -7.973 1.00 85.06 132 ARG A CA 1
ATOM 1026 C C . ARG A 1 132 ? 10.986 3.026 -8.528 1.00 85.06 132 ARG A C 1
ATOM 1028 O O . ARG A 1 132 ? 12.077 3.027 -7.955 1.00 85.06 132 ARG A O 1
ATOM 1035 N N . LEU A 1 133 ? 10.734 2.355 -9.647 1.00 83.44 133 LEU A N 1
ATOM 1036 C CA . LEU A 1 133 ? 11.683 1.451 -10.291 1.00 83.44 133 LEU A CA 1
ATOM 1037 C C . LEU A 1 133 ? 12.978 2.186 -10.687 1.00 83.44 133 LEU A C 1
ATOM 1039 O O . LEU A 1 133 ? 12.949 3.195 -11.388 1.00 83.44 133 LEU A O 1
ATOM 1043 N N . GLY A 1 134 ? 14.117 1.680 -10.229 1.00 77.44 134 GLY A N 1
ATOM 1044 C CA . GLY A 1 134 ? 15.460 2.207 -10.455 1.00 77.44 134 GLY A CA 1
ATOM 1045 C C . GLY A 1 134 ? 15.873 3.347 -9.519 1.00 77.44 134 GLY A C 1
ATOM 1046 O O . GLY A 1 134 ? 16.995 3.834 -9.644 1.00 77.44 134 GLY A O 1
ATOM 1047 N N . LEU A 1 135 ? 15.002 3.790 -8.601 1.00 71.50 135 LEU A N 1
ATOM 1048 C CA . LEU A 1 135 ? 15.255 4.944 -7.722 1.00 71.50 135 LEU A CA 1
ATOM 1049 C C . LEU A 1 135 ? 15.170 4.616 -6.228 1.00 71.50 135 LEU A C 1
ATOM 1051 O O . LEU A 1 135 ? 16.004 5.082 -5.454 1.00 71.50 135 LEU A O 1
ATOM 1055 N N . SER A 1 136 ? 14.157 3.862 -5.800 1.00 69.75 136 SER A N 1
ATOM 1056 C CA . SER A 1 136 ? 14.005 3.473 -4.395 1.00 69.75 136 SER A CA 1
ATOM 1057 C C . SER A 1 136 ? 13.383 2.091 -4.282 1.00 69.75 136 SER A C 1
ATOM 1059 O O . SER A 1 136 ? 12.260 1.869 -4.735 1.00 69.75 136 SER A O 1
ATOM 1061 N N . GLU A 1 137 ? 14.105 1.190 -3.625 1.00 70.50 137 GLU A N 1
ATOM 1062 C CA . GLU A 1 137 ? 13.748 -0.219 -3.534 1.00 70.50 137 GLU A CA 1
ATOM 1063 C C . GLU A 1 137 ? 13.096 -0.523 -2.185 1.00 70.50 137 GLU A C 1
ATOM 1065 O O . GLU A 1 137 ? 13.760 -0.602 -1.151 1.00 70.50 137 GLU A O 1
ATOM 1070 N N . HIS A 1 138 ? 11.781 -0.732 -2.196 1.00 84.38 138 HIS A N 1
ATOM 1071 C CA . HIS A 1 138 ? 11.027 -1.167 -1.016 1.00 84.38 138 HIS A CA 1
ATOM 1072 C C . HIS A 1 138 ? 10.546 -2.614 -1.129 1.00 84.38 138 HIS A C 1
ATOM 1074 O O . HIS A 1 138 ? 9.758 -3.060 -0.306 1.00 84.38 138 HIS A O 1
ATOM 1080 N N . LEU A 1 139 ? 11.046 -3.371 -2.112 1.00 88.06 139 LEU A N 1
ATOM 1081 C CA . LEU A 1 139 ? 10.623 -4.744 -2.394 1.00 88.06 139 LEU A CA 1
ATOM 1082 C C . LEU A 1 139 ? 10.673 -5.640 -1.149 1.00 88.06 139 LEU A C 1
ATOM 1084 O O . LEU A 1 139 ? 9.701 -6.323 -0.831 1.00 88.06 139 LEU A O 1
ATOM 1088 N N . GLN A 1 140 ? 11.802 -5.609 -0.436 1.00 90.62 140 GLN A N 1
ATOM 1089 C CA . GLN A 1 140 ? 11.980 -6.401 0.778 1.00 90.62 140 GLN A CA 1
ATOM 1090 C C . GLN A 1 140 ? 11.039 -5.940 1.887 1.00 90.62 140 GLN A C 1
ATOM 1092 O O . GLN A 1 140 ? 10.419 -6.791 2.505 1.00 90.62 140 GLN A O 1
ATOM 1097 N N . ASP A 1 141 ? 10.887 -4.628 2.113 1.00 93.62 141 ASP A N 1
ATOM 1098 C CA . ASP A 1 141 ? 9.983 -4.113 3.151 1.00 93.62 141 ASP A CA 1
ATOM 1099 C C . ASP A 1 141 ? 8.518 -4.441 2.836 1.00 93.62 141 ASP A C 1
ATOM 1101 O O . ASP A 1 141 ? 7.807 -4.903 3.720 1.00 93.62 141 ASP A O 1
ATOM 1105 N N . ASN A 1 142 ? 8.092 -4.304 1.577 1.00 94.00 142 ASN A N 1
ATOM 1106 C CA . ASN A 1 142 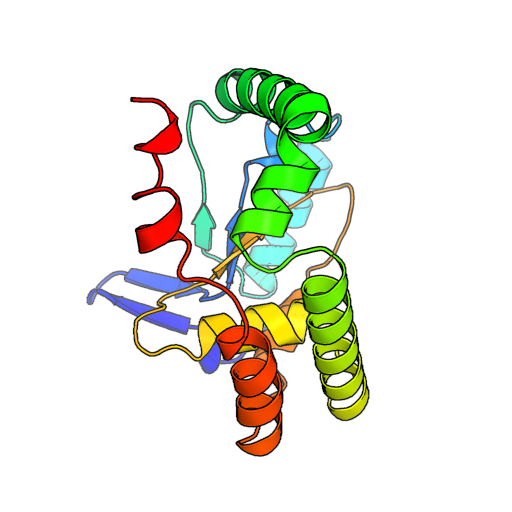? 6.736 -4.614 1.121 1.00 94.00 142 ASN A CA 1
ATOM 1107 C C . ASN A 1 142 ? 6.402 -6.106 1.247 1.00 94.00 142 ASN A C 1
ATOM 1109 O O . ASN A 1 142 ? 5.252 -6.463 1.495 1.00 94.00 142 ASN A O 1
ATOM 1113 N N . ALA A 1 143 ? 7.387 -6.997 1.090 1.00 94.75 143 ALA A N 1
ATOM 1114 C CA . ALA A 1 143 ? 7.177 -8.431 1.283 1.00 94.75 143 ALA A CA 1
ATOM 1115 C C . ALA A 1 143 ? 6.807 -8.765 2.737 1.00 94.75 143 ALA A C 1
ATOM 1117 O O . ALA A 1 143 ? 6.029 -9.693 2.983 1.00 94.75 143 ALA A O 1
ATOM 1118 N N . ARG A 1 144 ? 7.284 -7.956 3.694 1.00 96.19 144 ARG A N 1
ATOM 1119 C CA . ARG A 1 144 ? 7.044 -8.163 5.125 1.00 96.19 144 ARG A CA 1
ATOM 1120 C C . ARG A 1 144 ? 5.580 -8.013 5.511 1.00 96.19 144 ARG A C 1
ATOM 1122 O O . ARG A 1 144 ? 5.201 -8.574 6.530 1.00 96.19 144 ARG A O 1
ATOM 1129 N N . VAL A 1 145 ? 4.732 -7.383 4.686 1.00 96.75 145 VAL A N 1
ATOM 1130 C CA . VAL A 1 145 ? 3.259 -7.370 4.849 1.00 96.75 145 VAL A CA 1
ATOM 1131 C C . VAL A 1 145 ? 2.699 -8.779 5.084 1.00 96.75 145 VAL A C 1
ATOM 1133 O O . VAL A 1 145 ? 1.711 -8.954 5.799 1.00 96.75 145 VAL A O 1
ATOM 1136 N N . PHE A 1 146 ? 3.328 -9.798 4.495 1.00 96.75 146 PHE A N 1
ATOM 1137 C CA . PHE A 1 146 ? 2.882 -11.186 4.582 1.00 96.75 146 PHE A CA 1
ATOM 1138 C C . PHE A 1 146 ? 3.604 -12.019 5.649 1.00 96.75 146 PHE A C 1
ATOM 1140 O O . PHE A 1 146 ? 3.265 -13.188 5.825 1.00 96.75 146 PHE A O 1
ATOM 1147 N N . GLU A 1 147 ? 4.576 -11.442 6.355 1.00 95.69 147 GLU A N 1
ATOM 1148 C CA . GLU A 1 147 ? 5.402 -12.127 7.362 1.00 95.69 147 GLU A CA 1
ATOM 1149 C C . GLU A 1 147 ? 4.864 -11.966 8.791 1.00 95.69 147 GLU A C 1
ATOM 1151 O O . GLU A 1 147 ? 5.359 -12.609 9.714 1.00 95.69 147 GLU A O 1
ATOM 1156 N N . PHE A 1 148 ? 3.841 -11.131 8.980 1.00 97.06 148 PHE A N 1
ATOM 1157 C CA . PHE A 1 148 ? 3.182 -10.928 10.266 1.00 97.06 148 PHE A CA 1
ATOM 1158 C C . PHE A 1 148 ? 1.660 -10.873 10.115 1.00 97.06 148 PHE A C 1
ATOM 1160 O O . PHE A 1 148 ? 1.101 -10.739 9.020 1.00 97.06 148 PHE A O 1
ATOM 1167 N N . SER A 1 149 ? 0.987 -10.961 11.255 1.00 97.38 149 SER A N 1
ATOM 1168 C CA . SER A 1 149 ? -0.448 -10.767 11.394 1.00 97.38 149 SER A CA 1
ATOM 1169 C C . SER A 1 149 ? -0.701 -9.784 12.522 1.00 97.38 149 SER A C 1
ATOM 1171 O O . SER A 1 149 ? -0.098 -9.910 13.586 1.00 97.38 149 SER A O 1
ATOM 1173 N N . LEU A 1 150 ? -1.631 -8.858 12.309 1.00 98.12 150 LEU A N 1
ATOM 1174 C CA . LEU A 1 150 ? -2.188 -8.080 13.409 1.00 98.12 150 LEU A CA 1
ATOM 1175 C C . LEU A 1 150 ? -2.950 -9.041 14.328 1.00 98.12 150 LEU A C 1
ATOM 1177 O O . LEU A 1 150 ? -3.626 -9.950 13.831 1.00 98.12 150 LEU A O 1
ATOM 1181 N N . ASP A 1 151 ? -2.840 -8.875 15.637 1.00 97.94 151 ASP A N 1
ATOM 1182 C CA . ASP A 1 151 ? -3.720 -9.545 16.595 1.00 97.94 151 ASP A CA 1
ATOM 1183 C C . ASP A 1 151 ? -4.946 -8.674 16.918 1.00 97.94 151 ASP A C 1
ATOM 1185 O O . ASP A 1 151 ? -5.157 -7.610 16.325 1.00 97.94 151 ASP A O 1
ATOM 1189 N N . ASP A 1 152 ? -5.834 -9.172 17.776 1.00 97.94 152 ASP A N 1
ATOM 1190 C CA . ASP A 1 152 ? -7.072 -8.463 18.110 1.00 97.94 152 ASP A CA 1
ATOM 1191 C C . ASP A 1 152 ? -6.805 -7.152 18.854 1.00 97.94 152 ASP A C 1
ATOM 1193 O O . ASP A 1 152 ? -7.523 -6.178 18.636 1.00 97.94 152 ASP A O 1
ATOM 1197 N N . ASP A 1 153 ? -5.754 -7.104 19.674 1.00 98.19 153 ASP A N 1
ATOM 1198 C CA . ASP A 1 153 ? -5.334 -5.895 20.382 1.00 98.19 153 ASP A CA 1
ATOM 1199 C C . ASP A 1 153 ? -4.819 -4.838 19.394 1.00 98.19 153 ASP A C 1
ATOM 1201 O O . ASP A 1 153 ? -5.266 -3.692 19.430 1.00 98.19 153 ASP A O 1
ATOM 1205 N N . ASP A 1 154 ? -3.982 -5.227 18.426 1.00 98.44 154 ASP A N 1
ATOM 1206 C CA . ASP A 1 154 ? -3.508 -4.320 17.374 1.00 98.44 154 ASP A CA 1
ATOM 1207 C C . ASP A 1 154 ? -4.679 -3.706 16.588 1.00 98.44 154 ASP A C 1
ATOM 1209 O O . ASP A 1 154 ? -4.710 -2.499 16.331 1.00 98.44 154 ASP A O 1
ATOM 1213 N N . ARG A 1 155 ? -5.664 -4.535 16.207 1.00 97.88 155 ARG A N 1
ATOM 1214 C CA . ARG A 1 155 ? -6.855 -4.076 15.475 1.00 97.88 155 ARG A CA 1
ATOM 1215 C C . ARG A 1 155 ? -7.697 -3.135 16.323 1.00 97.88 155 ARG A C 1
ATOM 1217 O O . ARG A 1 155 ? -8.083 -2.081 15.828 1.00 97.88 155 ARG A O 1
ATOM 1224 N N . GLN A 1 156 ? -7.933 -3.476 17.588 1.00 97.75 156 GLN A N 1
ATOM 1225 C CA . GLN A 1 156 ? -8.693 -2.633 18.509 1.00 97.75 156 GLN A CA 1
ATOM 1226 C C . GLN A 1 156 ? -8.025 -1.274 18.720 1.00 97.75 156 GLN A C 1
ATOM 1228 O O . GLN A 1 156 ? -8.718 -0.259 18.711 1.00 97.75 156 GLN A O 1
ATOM 1233 N N . GLN A 1 157 ? -6.696 -1.223 18.846 1.00 98.06 157 GLN A N 1
ATOM 1234 C CA . GLN A 1 157 ? -5.966 0.039 18.974 1.00 98.06 157 GLN A CA 1
ATOM 1235 C C . GLN A 1 157 ? -6.130 0.928 17.728 1.00 98.06 157 GLN A C 1
ATOM 1237 O O . GLN A 1 157 ? -6.407 2.122 17.856 1.00 98.06 157 GLN A O 1
ATOM 1242 N N . ILE A 1 158 ? -6.011 0.359 16.521 1.00 97.75 158 ILE A N 1
ATOM 1243 C CA . ILE A 1 158 ? -6.204 1.107 15.264 1.00 97.75 158 ILE A CA 1
ATOM 1244 C C . ILE A 1 158 ? -7.664 1.558 15.117 1.00 97.75 158 ILE A C 1
ATOM 1246 O O . ILE A 1 158 ? -7.926 2.708 14.750 1.00 97.75 158 ILE A O 1
ATOM 1250 N N . ASP A 1 159 ? -8.617 0.678 15.423 1.00 96.19 159 ASP A N 1
ATOM 1251 C CA . ASP A 1 159 ? -10.049 0.957 15.319 1.00 96.19 159 ASP A CA 1
ATOM 1252 C C . ASP A 1 159 ? -10.474 2.050 16.309 1.00 96.19 159 ASP A C 1
ATOM 1254 O O . ASP A 1 159 ? -11.214 2.957 15.932 1.00 96.19 159 ASP A O 1
ATOM 1258 N N . ALA A 1 160 ? -9.958 2.031 17.542 1.00 96.75 160 ALA A N 1
ATOM 1259 C CA . ALA A 1 160 ? -10.275 3.018 18.572 1.00 96.75 160 ALA A CA 1
ATOM 1260 C C . ALA A 1 160 ? -9.874 4.447 18.175 1.00 96.75 160 ALA A C 1
ATOM 1262 O O . ALA A 1 160 ? -10.595 5.398 18.480 1.00 96.75 160 ALA A O 1
ATOM 1263 N N . VAL A 1 161 ? -8.743 4.617 17.481 1.00 95.88 161 VAL A N 1
ATOM 1264 C CA . VAL A 1 161 ? -8.348 5.926 16.937 1.00 95.88 161 VAL A CA 1
ATOM 1265 C C . VAL A 1 161 ? -9.181 6.263 15.702 1.00 95.88 161 VAL A C 1
ATOM 1267 O O . VAL A 1 161 ? -9.699 7.373 15.588 1.00 95.88 161 VAL A O 1
ATOM 1270 N N . SER A 1 162 ? -9.370 5.301 14.798 1.00 92.12 162 SER A N 1
ATOM 1271 C CA . SER A 1 162 ? -10.106 5.514 13.545 1.00 92.12 162 SER A CA 1
ATOM 1272 C C . SER A 1 162 ? -11.573 5.899 13.779 1.00 92.12 162 SER A C 1
ATOM 1274 O O . SER A 1 162 ? -12.110 6.730 13.053 1.00 92.12 162 SER A O 1
ATOM 1276 N N . GLN A 1 163 ? -12.212 5.382 14.831 1.00 93.69 163 GLN A N 1
ATOM 1277 C CA . GLN A 1 163 ? -13.592 5.717 15.212 1.00 93.69 163 GLN A CA 1
ATOM 1278 C C . GLN A 1 163 ? -13.774 7.151 15.731 1.00 93.69 163 GLN A C 1
ATOM 1280 O O . GLN A 1 163 ? -14.898 7.647 15.766 1.00 93.69 163 GLN A O 1
ATOM 1285 N N . LYS A 1 164 ? -12.693 7.833 16.127 1.00 93.94 164 LYS A N 1
ATOM 1286 C CA . LYS A 1 164 ? -12.741 9.260 16.490 1.00 93.94 164 LYS A CA 1
ATOM 1287 C C . LYS A 1 164 ? -12.804 10.165 15.260 1.00 93.94 164 LYS A C 1
ATOM 1289 O O . LYS A 1 164 ? -13.095 11.353 15.400 1.00 93.94 164 LYS A O 1
ATOM 1294 N N . SER A 1 165 ? -12.493 9.627 14.078 1.00 91.69 165 SER A N 1
ATOM 1295 C CA . SER A 1 165 ? -12.584 10.370 12.826 1.00 91.69 165 SER A CA 1
ATOM 1296 C C . SER A 1 165 ? -14.038 10.536 12.387 1.00 91.69 165 SER A C 1
ATOM 1298 O O . SER A 1 165 ? -14.929 9.785 12.784 1.00 91.69 165 SER A O 1
ATOM 1300 N N . ARG A 1 166 ? -14.292 11.556 11.573 1.00 88.88 166 ARG A N 1
ATOM 1301 C CA . ARG A 1 166 ? -15.584 11.760 10.928 1.00 88.88 166 ARG A CA 1
ATOM 1302 C C . ARG A 1 166 ? -15.657 10.886 9.686 1.00 88.88 166 ARG A C 1
ATOM 1304 O O . ARG A 1 166 ? -14.674 10.706 8.970 1.00 88.88 166 ARG A O 1
ATOM 1311 N N . ASP A 1 167 ? -16.861 10.404 9.413 1.00 84.19 167 ASP A N 1
ATOM 1312 C CA . ASP A 1 167 ? -17.185 9.744 8.157 1.00 84.19 167 ASP A CA 1
ATOM 1313 C C . ASP A 1 167 ? -17.029 10.752 7.008 1.00 84.19 167 ASP A C 1
ATOM 1315 O O . ASP A 1 167 ? -17.876 11.629 6.818 1.00 84.19 167 ASP A O 1
ATOM 1319 N N . LEU A 1 168 ? -15.914 10.649 6.279 1.00 79.19 168 LEU A N 1
ATOM 1320 C CA . LEU A 1 168 ? -15.602 11.540 5.164 1.00 79.19 168 LEU A CA 1
ATOM 1321 C C . LEU A 1 168 ? -16.643 11.437 4.053 1.00 79.19 168 LEU A C 1
ATOM 1323 O O . LEU A 1 168 ? -17.024 12.464 3.505 1.00 79.19 168 LEU A O 1
ATOM 1327 N N . TYR A 1 169 ? -17.174 10.244 3.790 1.00 77.06 169 TYR A N 1
ATOM 1328 C CA . TYR A 1 169 ? -18.208 10.067 2.775 1.00 77.06 169 TYR A CA 1
ATOM 1329 C C . TYR A 1 169 ? -19.458 10.887 3.117 1.00 77.06 169 TYR A C 1
ATOM 1331 O O . TYR A 1 169 ? -20.032 11.564 2.270 1.00 77.06 169 TYR A O 1
ATOM 1339 N N . ARG A 1 170 ? -19.857 10.910 4.395 1.00 81.75 170 ARG A N 1
ATOM 1340 C CA . ARG A 1 170 ? -20.955 11.781 4.852 1.00 81.75 170 ARG A CA 1
ATOM 1341 C C . ARG A 1 170 ? -20.582 13.259 4.912 1.00 81.75 170 ARG A C 1
ATOM 1343 O O . ARG A 1 170 ? -21.464 14.099 4.765 1.00 81.75 170 ARG A O 1
ATOM 1350 N N . ALA A 1 171 ? -19.325 13.576 5.212 1.00 76.06 171 ALA A N 1
ATOM 1351 C CA . ALA A 1 171 ? -18.885 14.949 5.431 1.00 76.06 171 ALA A CA 1
ATOM 1352 C C . ALA A 1 171 ? -18.638 15.718 4.127 1.00 76.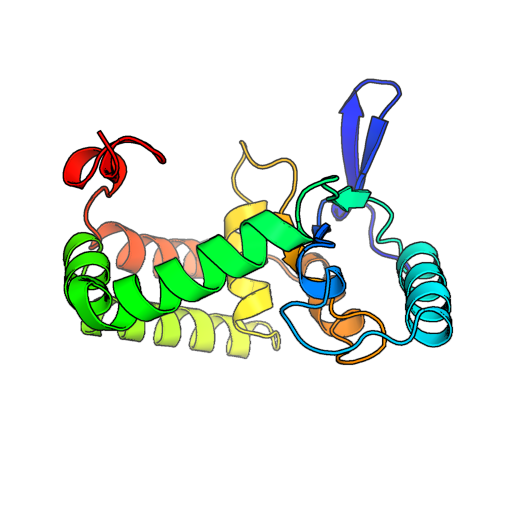06 171 ALA A C 1
ATOM 1354 O O . ALA A 1 171 ? -18.922 16.913 4.083 1.00 76.06 171 ALA A O 1
ATOM 1355 N N . ILE A 1 172 ? -18.099 15.054 3.101 1.00 73.75 172 ILE A N 1
ATOM 1356 C CA . ILE A 1 172 ? -17.664 15.687 1.847 1.00 73.75 172 ILE A CA 1
ATOM 1357 C C . ILE A 1 172 ? -18.182 14.994 0.574 1.00 73.75 172 ILE A C 1
ATOM 1359 O O . ILE A 1 172 ? -17.975 15.536 -0.505 1.00 73.75 172 ILE A O 1
ATOM 1363 N N . GLY A 1 173 ? -18.904 13.871 0.685 1.00 70.00 173 GLY A N 1
ATOM 1364 C CA . GLY A 1 173 ? -19.452 13.130 -0.459 1.00 70.00 173 GLY A CA 1
ATOM 1365 C C . GLY A 1 173 ? -18.549 11.992 -0.944 1.00 70.00 173 GLY A C 1
ATOM 1366 O O . GLY A 1 173 ? -17.543 11.669 -0.308 1.00 70.00 173 GLY A O 1
ATOM 1367 N N . ASP A 1 174 ? -18.940 11.351 -2.049 1.00 70.81 174 ASP A N 1
ATOM 1368 C CA . ASP A 1 174 ? -18.105 10.337 -2.705 1.00 70.81 174 ASP A CA 1
ATOM 1369 C C . ASP A 1 174 ? -16.904 10.991 -3.404 1.00 70.81 174 ASP A C 1
ATOM 1371 O O . ASP A 1 174 ? -16.930 12.180 -3.714 1.00 70.81 174 ASP A O 1
ATOM 1375 N N . CYS A 1 175 ? -15.864 10.211 -3.704 1.00 57.28 175 CYS A N 1
ATOM 1376 C CA . CYS A 1 175 ? -14.758 10.664 -4.540 1.00 57.28 175 CYS A CA 1
ATOM 1377 C C . CYS A 1 175 ? -15.290 11.228 -5.866 1.00 57.28 175 CYS A C 1
ATOM 1379 O O . CYS A 1 175 ? -15.789 10.485 -6.712 1.00 57.28 175 CYS A O 1
ATOM 1381 N N . GLY A 1 176 ? -15.145 12.536 -6.068 1.00 55.69 176 GLY A N 1
ATOM 1382 C CA . GLY A 1 176 ? -15.668 13.229 -7.242 1.00 55.69 176 GLY A CA 1
ATOM 1383 C C . GLY A 1 176 ? -16.775 14.236 -6.922 1.00 55.69 176 GLY A C 1
ATOM 1384 O O . GLY A 1 176 ? -16.964 15.180 -7.692 1.00 55.69 176 GLY A O 1
ATOM 1385 N N . ASP A 1 177 ? -17.493 14.065 -5.810 1.00 56.16 177 ASP A N 1
ATOM 1386 C CA . ASP A 1 177 ? -18.580 14.963 -5.407 1.00 56.16 177 ASP A CA 1
ATOM 1387 C C . ASP A 1 177 ? -18.055 16.307 -4.894 1.00 56.16 177 ASP A C 1
ATOM 1389 O O . ASP A 1 177 ? -18.725 17.324 -5.057 1.00 56.16 177 ASP A O 1
ATOM 1393 N N . GLU A 1 178 ? -16.823 16.362 -4.384 1.00 51.75 178 GLU A N 1
ATOM 1394 C CA . GLU A 1 178 ? -16.163 17.607 -3.982 1.00 51.75 178 GLU A CA 1
ATOM 1395 C C . GLU A 1 178 ? -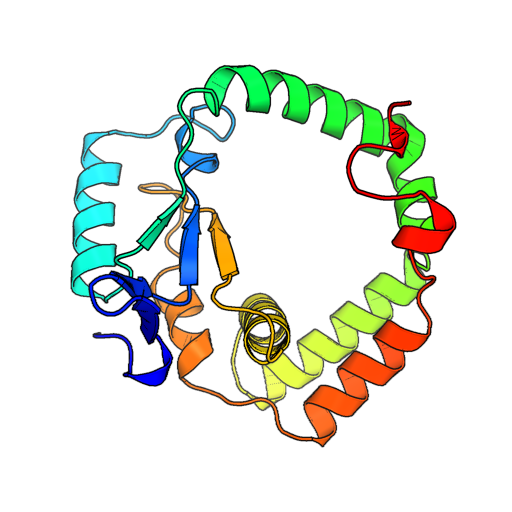15.858 18.560 -5.158 1.00 51.75 178 GLU A C 1
ATOM 1397 O O . GLU A 1 178 ? -15.462 19.710 -4.939 1.00 51.75 178 GLU A O 1
ATOM 1402 N N . TYR A 1 179 ? -16.029 18.088 -6.400 1.00 49.16 179 TYR A N 1
ATOM 1403 C CA . TYR A 1 179 ? -15.830 18.855 -7.635 1.00 49.16 179 TYR A CA 1
ATOM 1404 C C . TYR A 1 179 ? -17.138 19.241 -8.346 1.00 49.16 179 TYR A C 1
ATOM 1406 O O . TYR A 1 179 ? -17.067 19.824 -9.432 1.00 49.16 179 TYR A O 1
ATOM 1414 N N . ARG A 1 180 ? -18.308 18.894 -7.793 1.00 47.53 180 ARG A N 1
ATOM 1415 C CA . ARG A 1 180 ? -19.621 19.233 -8.369 1.00 47.53 180 ARG A CA 1
ATOM 1416 C C . ARG A 1 180 ? -20.175 20.563 -7.871 1.00 47.53 180 ARG A C 1
ATOM 1418 O O . ARG A 1 180 ? -19.910 20.941 -6.711 1.00 47.53 180 ARG A O 1
#

Solvent-accessible surface area (backbone atoms only — not comparable to full-atom values): 10230 Å² total; per-residue (Å²): 112,70,62,58,76,86,41,51,38,77,79,48,102,87,41,73,37,28,28,56,23,39,21,43,63,47,63,48,43,87,73,45,88,65,52,70,69,49,25,54,57,42,50,52,53,36,42,69,25,49,48,70,27,74,46,83,66,96,54,41,45,70,52,41,54,53,48,51,50,49,49,53,50,39,51,75,75,40,38,65,57,58,39,50,57,34,50,25,68,68,50,52,52,52,44,52,51,54,39,46,52,51,11,59,76,71,72,52,50,50,64,35,47,53,51,38,61,54,52,67,38,91,90,41,75,55,45,76,42,78,38,40,51,70,78,58,90,52,67,73,62,62,55,46,38,73,76,60,76,81,53,70,65,56,49,49,57,52,47,61,52,57,68,70,36,48,64,46,55,81,72,57,41,57,98,67,49,79,77,108

pLDDT: mean 88.36, std 10.91, range [47.53, 98.69]

Foldseek 3Di:
DAFDPLQWDDPDPPDIARQEEEECLCVLCLVHDDDPVQQVVVVVVCVVRPRDHYDDDPCSNVVCVVVVVVVVCCCVPPVQVLQVLFPGPVLVVLLLVLLVVVCVVLVADSVLLVLLLQSPDPVRSHDYDYDPGNPDDCSVRNSCNRVDHDDPVSNCSNVVSNVSTDDSCVRQNDVPSVVD

Sequence (180 aa):
MALPTLSRLQLTPDINICRVLNGMWQVSGGHGRIDPTAAIQEMFRYVDAGFTTWDLADHYGPAEDLMGEFRRQLLATRGKEALDHWGGWQLFQELLVVLKQIATKHTVSIANVAVRYILDKPAIGGVIIGARLGLSEHLQDNARVFEFSLDDDDRQQIDAVSQKSRDLYRAIGDCGDEYR

=== Feature glossary ===
Legend for the data blocks above and below:

— What the protein is —

Sequence gives the chain of amino acids in standard one-letter code (A=alanine, C=cysteine, …, Y=tyrosine), read N→C. It is the only feature that is directly encoded by the gene; all structural features are derived from the folded form of this sequence.

The annotation block draws on four external resources.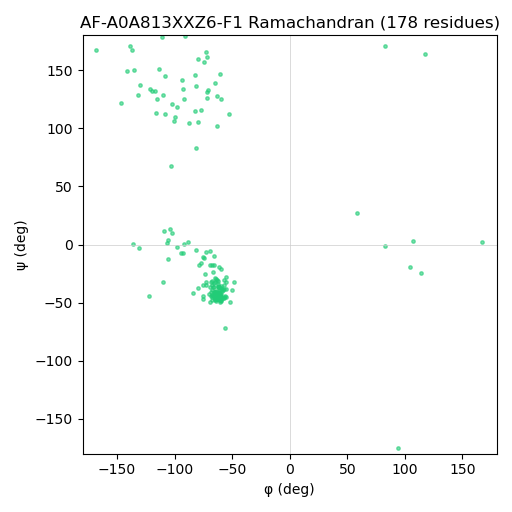 InterPro: which protein families and domains the sequence belongs to. GO: standardized terms for what the protein does, what process it participates in, and where in the cell it acts. CATH: which structural fold it has in the CATH hierarchy. Organism: the species of origin.

— Where its atoms are —

Atomic coordinates in PDBx/mmCIF format — the same representation the Protein Data Bank distributes. Each line of the _atom_site loop places one backbone atom in Cartesian space (units: ångströms, origin: arbitrary).

Six rendered views show the 3D structure from the faces of a cube — i.e. along ±x, ±y, ±z. Rendering representation is drawn randomly per protein from cartoon (secondary-structure ribbons), sticks (backbone bonds), or molecular surface; coloring is either N→C rainbow (blue at the N-terminus through red at the C-terminus) or one color per chain.

— Local backbone conformation —

DSSP 8-state secondary structure assigns each residue one of H (α-helix), G (3₁₀-helix), I (π-helix), E (extended β-strand), B (isolated β-bridge), T (hydrogen-bonded turn), S (bend), or '-' (coil). The assignment is computed from backbone hydrogen-bond geometry via the Kabsch–Sander algorithm.

P-SEA three-state annotation labels each residue as helix, strand, or coil based purely on the geometry of the Cα trace. It serves as a fallback when the full backbone (and thus DSSP) is unavailable.

φ (phi) and ψ (psi) are the two rotatable backbone dihedrals per residue: φ is the C(i-1)–N–Cα–C torsion, ψ is the N–Cα–C–N(i+1) torsion, both in degrees on (−180°, 180°]. α-helical residues cluster near (−60°, −45°); β-strand residues near (−120°, +130°). A Ramachandran plot is simply a scatter of (φ, ψ) for every residue.

— Global shape and packing —

Radius of gyration (Rg) is the root-mean-square distance of Cα atoms from their centroid — a single number for overall size and compactness. A globular domain of N residues has Rg ≈ 2.2·N^0.38 Å; an extended or disordered chain has a much larger Rg. The Cα contact count is the number of residue pairs whose Cα atoms are within 8 Å and are more than four positions apart in sequence — a standard proxy for tertiary packing density. The bounding box is the smallest axis-aligned box enclosing all Cα atoms.

Accessible surface area quantifies burial. A residue with SASA near zero is packed into the hydrophobic core; one with SASA >100 Å² sits on the surface. Computed here via the Shrake–Rupley numerical algorithm with a 1.4 Å probe.

The contact map is a binary N×N matrix image: pixel (i, j) is dark where Cα_i and Cα_j are within 8 Å and |i−j|>4. Because the |i−j|>4 filter removes local helical contacts, off-diagonal stripes parallel to the main diagonal indicate parallel β-sheets; stripes perpendicular to it indicate antiparallel β-sheets. The Ramachandran plot scatters every residue's (φ, ψ) pair against the sterically allowed regions. The PAE heatmap renders the predicted-aligned-error matrix.

— Structural neighborhood —

A 3Di character summarizes, for each residue, the relative orientation of the Cα frame of its nearest spatial neighbor. Because it encodes fold topology rather than chemistry, 3Di alignments detect remote structural similarity that sequence alignment misses.

Structural nearest neighbors (via Foldseek easy-search vs the PDB). Reported per hit: target PDB id, E-value, and alignment TM-score. A TM-score above ~0.5 is the conventional threshold for 'same fold'.

— Confidence and disorder —

For AlphaFold models, the B-factor field carries pLDDT — the model's own estimate of local accuracy on a 0–100 scale. Regions with pLDDT<50 should be treated as essentially unmodeled; they often correspond to intrinsically disordered segments.

B-factor (Debye–Waller factor) reflects atomic displacement in the crystal lattice. It is an experimental observable (units Å²), not a prediction; low values mean the atom is pinned down, high values mean it moves or is heterogeneous across the crystal.

Predicted Aligned Error (PAE) is an AlphaFold confidence matrix: entry (i, j) is the expected error in the position of residue j, in ångströms, when the prediction is superimposed on the true structure at residue i. Low PAE within a block of residues means that block is internally rigid and well-predicted; high PAE between two blocks means their relative placement is uncertain even if each block individually is confident.